Protein AF-A0A550CY21-F1 (afdb_monomer)

Secondary structure (DSSP, 8-state):
---S------------TTTSSPPSS--------S-----HHHHHHHHTTT----HHHHHHHHHHHHHHHHHHHHHHHHHHHHHHHHHHHHHHHHHHHHHHHHHHHHT-GGGGS-HHHHHHHHHHHS-GGGGTSBTTT---GGGGS-HHHHHHHHH-GGGGSEEE-TT---BHHHHHHHTTHHHHHHHHHHHTTTS-EEEEEE---GGGG-B-GGGHHHHHHHHHHTGGGEEEEEEEE-GGGS-SS--S--TT--EEEEEESSTTPPPSS-B-HHHH-TT--EEEEES--GGGB---GGG-SEEEEEE-TT--HHHHHHHHHH-TT-SEEEE------TT-------------

Mean predicted aligned error: 13.95 Å

Structure (mmCIF, N/CA/C/O backbone):
data_AF-A0A550CY21-F1
#
_entry.id   AF-A0A550CY21-F1
#
loop_
_atom_site.group_PDB
_atom_site.id
_atom_site.type_symbol
_atom_site.label_atom_id
_atom_site.label_alt_id
_atom_site.label_comp_id
_atom_site.label_asym_id
_atom_site.label_entity_id
_atom_site.label_seq_id
_atom_site.pdbx_PDB_ins_code
_atom_site.Cartn_x
_atom_site.Cartn_y
_atom_site.Cartn_z
_atom_site.occupancy
_atom_site.B_iso_or_equiv
_atom_site.auth_seq_id
_atom_site.auth_comp_id
_atom_site.auth_asym_id
_atom_site.auth_atom_id
_atom_site.pdbx_PDB_model_num
ATOM 1 N N . MET A 1 1 ? -47.960 29.397 76.671 1.00 43.09 1 MET A N 1
ATOM 2 C CA . MET A 1 1 ? -47.294 29.778 75.406 1.00 43.09 1 MET A CA 1
ATOM 3 C C . MET A 1 1 ? -46.986 28.494 74.660 1.00 43.09 1 MET A C 1
ATOM 5 O O . MET A 1 1 ? -46.384 27.618 75.262 1.00 43.09 1 MET A O 1
ATOM 9 N N . HIS A 1 2 ? -47.455 28.337 73.421 1.00 49.75 2 HIS A N 1
ATOM 10 C CA . HIS A 1 2 ? -47.064 27.191 72.595 1.00 49.75 2 HIS A CA 1
ATOM 11 C C . HIS A 1 2 ? -45.623 27.403 72.107 1.00 49.75 2 HIS A C 1
ATOM 13 O O . HIS A 1 2 ? -45.310 28.526 71.700 1.00 49.75 2 HIS A O 1
ATOM 19 N N . PRO A 1 3 ? -44.740 26.391 72.174 1.00 52.66 3 PRO A N 1
ATOM 20 C CA . PRO A 1 3 ? -43.402 26.518 71.613 1.00 52.66 3 PRO A CA 1
ATOM 21 C C . PRO A 1 3 ? -43.504 26.763 70.103 1.00 52.66 3 PRO A C 1
ATOM 23 O O . PRO A 1 3 ? -44.297 26.122 69.417 1.00 52.66 3 PRO A O 1
ATOM 26 N N . LYS A 1 4 ? -42.719 27.717 69.587 1.00 61.19 4 LYS A N 1
ATOM 27 C CA . LYS A 1 4 ? -42.733 28.108 68.164 1.00 61.19 4 LYS A CA 1
ATOM 28 C C . LYS A 1 4 ? -42.121 27.061 67.227 1.00 61.19 4 LYS A C 1
ATOM 30 O O . LYS A 1 4 ? -42.236 27.193 66.013 1.00 61.19 4 LYS A O 1
ATOM 35 N N . PHE A 1 5 ? -41.464 26.046 67.782 1.00 60.41 5 PHE A N 1
ATOM 36 C CA . PHE A 1 5 ? -40.714 25.038 67.045 1.00 60.41 5 PHE A CA 1
ATOM 37 C C . PHE A 1 5 ? -41.387 23.671 67.182 1.00 60.41 5 PHE A C 1
ATOM 39 O O . PHE A 1 5 ? -41.680 23.231 68.292 1.00 60.41 5 PHE A O 1
ATOM 46 N N . SER A 1 6 ? -41.632 23.008 66.050 1.00 60.19 6 SER A N 1
ATOM 47 C CA . SER A 1 6 ? -42.165 21.644 65.972 1.00 60.19 6 SER A CA 1
ATOM 48 C C . SER A 1 6 ? -41.502 20.876 64.831 1.00 60.19 6 SER A C 1
ATOM 50 O O . SER A 1 6 ? -41.127 21.472 63.823 1.00 60.19 6 SER A O 1
ATOM 52 N N . TYR A 1 7 ? -41.391 19.557 64.972 1.00 59.28 7 TYR A N 1
ATOM 53 C CA . TYR A 1 7 ? -40.932 18.657 63.916 1.00 59.28 7 TYR A CA 1
ATOM 54 C C . TYR A 1 7 ? -41.846 17.444 63.861 1.00 59.28 7 TYR A C 1
ATOM 56 O O . TYR A 1 7 ? -42.079 16.796 64.880 1.00 59.28 7 TYR A O 1
ATOM 64 N N . ILE A 1 8 ? -42.394 17.163 62.681 1.00 56.19 8 ILE A N 1
ATOM 65 C CA . ILE A 1 8 ? -43.264 16.012 62.449 1.00 56.19 8 ILE A CA 1
ATOM 66 C C . ILE A 1 8 ? -42.645 15.195 61.321 1.00 56.19 8 ILE A C 1
ATOM 68 O O . ILE A 1 8 ? -42.449 15.692 60.212 1.00 56.19 8 ILE A O 1
ATOM 72 N N . ARG A 1 9 ? -42.312 13.942 61.643 1.00 51.12 9 ARG A N 1
ATOM 73 C CA . ARG A 1 9 ? -41.791 12.944 60.706 1.00 51.12 9 ARG A CA 1
ATOM 74 C C . ARG A 1 9 ? -42.871 12.637 59.662 1.00 51.12 9 ARG A C 1
ATOM 76 O O . ARG A 1 9 ? -44.006 12.331 60.026 1.00 51.12 9 ARG A O 1
ATOM 83 N N . ALA A 1 10 ? -42.538 12.716 58.375 1.00 52.34 10 ALA A N 1
ATOM 84 C CA . ALA A 1 10 ? -43.459 12.342 57.302 1.00 52.34 10 ALA A CA 1
ATOM 85 C C . ALA A 1 10 ? -43.697 10.819 57.310 1.00 52.34 10 ALA A C 1
ATOM 87 O O . ALA A 1 10 ? -42.742 10.048 57.368 1.00 52.34 10 ALA A O 1
ATOM 88 N N . ALA A 1 11 ? -44.958 10.383 57.238 1.00 47.28 11 ALA A N 1
ATOM 89 C CA . ALA A 1 11 ? -45.334 8.976 57.072 1.00 47.28 11 ALA A CA 1
ATOM 90 C C . ALA A 1 11 ? -46.170 8.804 55.794 1.00 47.28 11 ALA A C 1
ATOM 92 O O . ALA A 1 11 ? -47.025 9.644 55.505 1.00 47.28 11 ALA A O 1
ATOM 93 N N . ALA A 1 12 ? -45.943 7.723 55.041 1.00 49.50 12 ALA A N 1
ATOM 94 C CA . ALA A 1 12 ? -46.742 7.361 53.873 1.00 49.50 12 ALA A CA 1
ATOM 95 C C . ALA A 1 12 ? -47.155 5.882 53.934 1.00 49.50 12 ALA A C 1
ATOM 97 O O . ALA A 1 12 ? -46.316 5.004 54.111 1.00 49.50 12 ALA A O 1
ATOM 98 N N . ASP A 1 13 ? -48.453 5.625 53.757 1.00 51.94 13 ASP A N 1
ATOM 99 C CA . ASP A 1 13 ? -49.031 4.292 53.582 1.00 51.94 13 ASP A CA 1
ATOM 100 C C . ASP A 1 13 ? -49.439 4.108 52.109 1.00 51.94 13 ASP A C 1
ATOM 102 O O . ASP A 1 13 ? -50.374 4.760 51.636 1.00 51.94 13 ASP A O 1
ATOM 106 N N . ALA A 1 14 ? -48.787 3.197 51.376 1.00 43.22 14 ALA A N 1
ATOM 107 C CA . ALA A 1 14 ? -49.325 2.641 50.130 1.00 43.22 14 ALA A CA 1
ATOM 108 C C . ALA A 1 14 ? -48.773 1.234 49.821 1.00 43.22 14 ALA A C 1
ATOM 110 O O . ALA A 1 14 ? -47.571 0.981 49.864 1.00 43.22 14 ALA A O 1
ATOM 111 N N . LEU A 1 15 ? -49.674 0.313 49.461 1.00 48.09 15 LEU A N 1
ATOM 112 C CA . LEU A 1 15 ? -49.382 -1.073 49.066 1.00 48.09 15 LEU A CA 1
ATOM 113 C C . LEU A 1 15 ? -49.316 -1.220 47.534 1.00 48.09 15 LEU A C 1
ATOM 115 O O . LEU A 1 15 ? -50.007 -0.515 46.797 1.00 48.09 15 LEU A O 1
ATOM 119 N N . CYS A 1 16 ? -48.515 -2.174 47.046 1.00 43.25 16 CYS A N 1
ATOM 120 C CA . CYS A 1 16 ? -48.336 -2.459 45.617 1.00 43.25 16 CYS A CA 1
ATOM 121 C C . CYS A 1 16 ? -49.612 -3.030 44.962 1.00 43.25 16 CYS A C 1
ATOM 123 O O . CYS A 1 16 ? -50.160 -4.033 45.426 1.00 43.25 16 CYS A O 1
ATOM 125 N N . SER A 1 17 ? -50.034 -2.466 43.823 1.00 44.75 17 SER A N 1
ATOM 126 C CA . SER A 1 17 ? -51.267 -2.835 43.101 1.00 44.75 17 SER A CA 1
ATOM 127 C C . SER A 1 17 ? -51.250 -4.209 42.416 1.00 44.75 17 SER A C 1
ATOM 129 O O . SER A 1 17 ? -52.284 -4.634 41.906 1.00 44.75 17 SER A O 1
ATOM 131 N N . HIS A 1 18 ? -50.116 -4.920 42.412 1.00 41.25 18 HIS A N 1
ATOM 132 C CA . HIS A 1 18 ? -49.998 -6.228 41.757 1.00 41.25 18 HIS A CA 1
ATOM 133 C C . HIS A 1 18 ? -49.834 -7.414 42.721 1.00 41.25 18 HIS A C 1
ATOM 135 O O . HIS A 1 18 ? -50.171 -8.537 42.350 1.00 41.25 18 HIS A O 1
ATOM 141 N N . CYS A 1 19 ? -49.339 -7.183 43.942 1.00 56.00 19 CYS A N 1
ATOM 142 C CA . CYS A 1 19 ? -49.088 -8.239 44.932 1.00 56.00 19 CYS A CA 1
ATOM 143 C C . CYS A 1 19 ? -49.664 -7.955 46.329 1.00 56.00 19 CYS A C 1
ATOM 145 O O . CYS A 1 19 ? -49.604 -8.836 47.182 1.00 56.00 19 CYS A O 1
ATOM 147 N N . GLY A 1 20 ? -50.208 -6.758 46.588 1.00 49.00 20 GLY A N 1
ATOM 148 C CA . GLY A 1 20 ? -50.826 -6.408 47.873 1.00 49.00 20 GLY A CA 1
ATOM 149 C C . GLY A 1 20 ? -49.876 -6.407 49.078 1.00 49.00 20 GLY A C 1
ATOM 150 O O . GLY A 1 20 ? -50.340 -6.257 50.202 1.00 49.00 20 GLY A O 1
ATOM 151 N N . GLN A 1 21 ? -48.566 -6.569 48.866 1.00 44.78 21 GLN A N 1
ATOM 152 C CA . GLN A 1 21 ? -47.529 -6.465 49.895 1.00 44.78 21 GLN A CA 1
ATOM 153 C C . GLN A 1 21 ? -46.813 -5.114 49.786 1.00 44.78 21 GLN A C 1
ATOM 155 O O . GLN A 1 21 ? -46.709 -4.550 48.689 1.00 44.78 21 GLN A O 1
ATOM 160 N N . SER A 1 22 ? -46.337 -4.574 50.915 1.00 41.28 22 SER A N 1
ATOM 161 C CA . SER A 1 22 ? -45.535 -3.349 50.899 1.00 41.28 22 SER A CA 1
ATOM 162 C C . SER A 1 22 ? -44.193 -3.649 50.237 1.00 41.28 22 SER A C 1
ATOM 164 O O . SER A 1 22 ? -43.564 -4.679 50.491 1.00 41.28 22 SER A O 1
ATOM 166 N N . ALA A 1 23 ? -43.769 -2.777 49.325 1.00 39.41 23 ALA A N 1
ATOM 167 C CA . ALA A 1 23 ? -42.417 -2.851 48.801 1.00 39.41 23 ALA A CA 1
ATOM 168 C C . ALA A 1 23 ? -41.448 -2.540 49.957 1.00 39.41 23 ALA A C 1
ATOM 170 O O . ALA A 1 23 ? -41.670 -1.552 50.661 1.00 39.41 23 ALA A O 1
ATOM 171 N N . PRO A 1 24 ? -40.384 -3.330 50.186 1.00 41.62 24 PRO A N 1
ATOM 172 C CA . PRO A 1 24 ? -39.366 -2.967 51.158 1.00 41.62 24 PRO A CA 1
ATOM 173 C C . PRO A 1 24 ? -38.602 -1.752 50.613 1.00 41.62 24 PRO A C 1
ATOM 175 O O . PRO A 1 24 ? -37.671 -1.895 49.829 1.00 41.62 24 PRO A O 1
ATOM 178 N N . HIS A 1 25 ? -39.054 -0.562 51.012 1.00 41.62 25 HIS A N 1
ATOM 179 C CA . HIS A 1 25 ? -38.436 0.745 50.794 1.00 41.62 25 HIS A CA 1
ATOM 180 C C . HIS A 1 25 ? -38.127 1.125 49.338 1.00 41.62 25 HIS A C 1
ATOM 182 O O . HIS A 1 25 ? -36.999 1.039 48.858 1.00 41.62 25 HIS A O 1
ATOM 188 N N . ALA A 1 26 ? -39.131 1.679 48.666 1.00 36.62 26 ALA A N 1
ATOM 189 C CA . ALA A 1 26 ? -38.919 2.682 47.628 1.00 36.62 26 ALA A CA 1
ATOM 190 C C . ALA A 1 26 ? -40.065 3.694 47.735 1.00 36.62 26 ALA A C 1
ATOM 192 O O . ALA A 1 26 ? -41.064 3.585 47.030 1.00 36.62 26 ALA A O 1
ATOM 193 N N . ASP A 1 27 ? -39.936 4.622 48.686 1.00 42.59 27 ASP A N 1
ATOM 194 C CA . ASP A 1 27 ? -40.955 5.622 49.010 1.00 42.59 27 ASP A CA 1
ATOM 195 C C . ASP A 1 27 ? -40.422 7.019 48.676 1.00 42.59 27 ASP A C 1
ATOM 197 O O . ASP A 1 27 ? -39.583 7.574 49.383 1.00 42.59 27 ASP A O 1
ATOM 201 N N . ILE A 1 28 ? -40.890 7.568 47.554 1.00 38.56 28 ILE A N 1
ATOM 202 C CA . ILE A 1 28 ? -40.772 8.989 47.218 1.00 38.56 28 ILE A CA 1
ATOM 203 C C . ILE A 1 28 ? -42.199 9.539 47.236 1.00 38.56 28 ILE A C 1
ATOM 205 O O . ILE A 1 28 ? -42.877 9.632 46.216 1.00 38.56 28 ILE A O 1
ATOM 209 N N . ASP A 1 29 ? -42.623 9.842 48.458 1.00 43.78 29 ASP A N 1
ATOM 210 C CA . ASP A 1 29 ? -43.319 11.071 48.826 1.00 43.78 29 ASP A CA 1
ATOM 211 C C . ASP A 1 29 ? -44.727 11.312 48.242 1.00 43.78 29 ASP A C 1
ATOM 213 O O . ASP A 1 29 ? -44.892 11.730 47.089 1.00 43.78 29 ASP A O 1
ATOM 217 N N . ARG A 1 30 ? -45.782 11.151 49.069 1.00 40.84 30 ARG A N 1
ATOM 218 C CA . ARG A 1 30 ? -47.088 11.774 48.767 1.00 40.84 30 ARG A CA 1
ATOM 219 C C . ARG A 1 30 ? -48.058 11.946 49.948 1.00 40.84 30 ARG A C 1
ATOM 221 O O . ARG A 1 30 ? -49.095 11.291 49.992 1.00 40.84 30 ARG A O 1
ATOM 228 N N . ARG A 1 31 ? -47.792 12.954 50.794 1.00 38.31 31 ARG A N 1
ATOM 229 C CA . ARG A 1 31 ? -48.726 14.019 51.271 1.00 38.31 31 ARG A CA 1
ATOM 230 C C . ARG A 1 31 ? -48.410 14.453 52.709 1.00 38.31 31 ARG A C 1
ATOM 232 O O . ARG A 1 31 ? -48.828 13.807 53.658 1.00 38.31 31 ARG A O 1
ATOM 239 N N . ALA A 1 32 ? -47.822 15.641 52.843 1.00 36.81 32 ALA A N 1
ATOM 240 C CA . ALA A 1 32 ? -47.826 16.429 54.071 1.00 36.81 32 ALA A CA 1
ATOM 241 C C . ALA A 1 32 ? -48.781 17.621 53.898 1.00 36.81 32 ALA A C 1
ATOM 243 O O . ALA A 1 32 ? -48.558 18.499 53.061 1.00 36.81 32 ALA A O 1
ATOM 244 N N . ARG A 1 33 ? -49.869 17.652 54.664 1.00 40.12 33 ARG A N 1
ATOM 245 C CA . ARG A 1 33 ? -50.604 18.883 54.962 1.00 40.12 33 ARG A CA 1
ATOM 246 C C . ARG A 1 33 ? -50.815 18.901 56.463 1.00 40.12 33 ARG A C 1
ATOM 248 O O . ARG A 1 33 ? -51.267 17.911 57.023 1.00 40.12 33 ARG A O 1
ATOM 255 N N . ASP A 1 34 ? -50.449 20.032 57.046 1.00 41.72 34 ASP A N 1
ATOM 256 C CA . ASP A 1 34 ? -50.728 20.441 58.421 1.00 41.72 34 ASP A CA 1
ATOM 257 C C . ASP A 1 34 ? -49.696 19.989 59.462 1.00 41.72 34 ASP A C 1
ATOM 259 O O . ASP A 1 34 ? -49.997 19.242 60.386 1.00 41.72 34 ASP A O 1
ATOM 263 N N . SER A 1 35 ? -48.458 20.490 59.341 1.00 40.16 35 SER A N 1
ATOM 264 C CA . SER A 1 35 ? -47.472 20.553 60.435 1.00 40.16 35 SER A CA 1
ATOM 265 C C . SER A 1 35 ? -46.429 21.647 60.168 1.00 40.16 35 SER A C 1
ATOM 267 O O . SER A 1 35 ? -45.947 21.780 59.044 1.00 40.16 35 SER A O 1
ATOM 269 N N . ILE A 1 36 ? -46.106 22.459 61.181 1.00 46.66 36 ILE A N 1
ATOM 270 C CA . ILE A 1 36 ? -45.194 23.610 61.075 1.00 46.66 36 ILE A CA 1
ATOM 271 C C . ILE A 1 36 ? -43.759 23.095 60.904 1.00 46.66 36 ILE A C 1
ATOM 273 O O . ILE A 1 36 ? -43.106 22.696 61.865 1.00 46.66 36 ILE A O 1
ATOM 277 N N . THR A 1 37 ? -43.285 23.094 59.660 1.00 48.84 37 THR A N 1
ATOM 278 C CA . THR A 1 37 ? -41.865 22.980 59.306 1.00 48.84 37 THR A CA 1
ATOM 279 C C . THR A 1 37 ? -41.154 24.236 59.796 1.00 48.84 37 THR A C 1
ATOM 281 O O . THR A 1 37 ? -41.625 25.336 59.517 1.00 48.84 37 THR A O 1
ATOM 284 N N . LEU A 1 38 ? -40.022 24.094 60.483 1.00 52.94 38 LEU A N 1
ATOM 285 C CA . LEU A 1 38 ? -39.070 25.183 60.707 1.00 52.94 38 LEU A CA 1
ATOM 286 C C . LEU A 1 38 ? -38.761 25.870 59.361 1.00 52.94 38 LEU A C 1
ATOM 288 O O . LEU A 1 38 ? -38.021 25.338 58.534 1.00 52.94 38 LEU A O 1
ATOM 292 N N . THR A 1 39 ? -39.392 27.008 59.084 1.00 50.53 39 THR A N 1
ATOM 293 C CA . THR A 1 39 ? -39.291 27.700 57.799 1.00 50.53 39 THR A CA 1
ATOM 294 C C . THR A 1 39 ? -37.901 28.343 57.667 1.00 50.53 39 THR A C 1
ATOM 296 O O . THR A 1 39 ? -37.502 29.127 58.532 1.00 50.53 39 THR A O 1
ATOM 299 N N . PRO A 1 40 ? -37.142 28.079 56.581 1.00 48.78 40 PRO A N 1
ATOM 300 C CA . PRO A 1 40 ? -35.808 28.656 56.373 1.00 48.78 40 PRO A CA 1
ATOM 301 C C . PRO A 1 40 ? -35.727 30.198 56.455 1.00 48.78 40 PRO A C 1
ATOM 303 O O . PRO A 1 40 ? -34.726 30.706 56.973 1.00 48.78 40 PRO A O 1
ATOM 306 N N . PRO A 1 41 ? -36.736 30.973 55.995 1.00 50.66 41 PRO A N 1
ATOM 307 C CA . PRO A 1 41 ? -36.733 32.432 56.135 1.00 50.66 41 PRO A CA 1
ATOM 308 C C . PRO A 1 41 ? -36.702 32.914 57.596 1.00 50.66 41 PRO A C 1
ATOM 310 O O . PRO A 1 41 ? -36.017 33.890 57.902 1.00 50.66 41 PRO A O 1
ATOM 313 N N . ASP A 1 42 ? -37.372 32.209 58.512 1.00 58.97 42 ASP A N 1
ATOM 314 C CA . ASP A 1 42 ? -37.449 32.608 59.923 1.00 58.97 42 ASP A CA 1
ATOM 315 C C . ASP A 1 42 ? -36.169 32.222 60.673 1.00 58.97 42 ASP A C 1
ATOM 317 O O . ASP A 1 42 ? -35.592 33.041 61.388 1.00 58.97 42 ASP A O 1
ATOM 321 N N . MET A 1 43 ? -35.640 31.015 60.428 1.00 63.59 43 MET A N 1
ATOM 322 C CA . MET A 1 43 ? -34.369 30.570 61.014 1.00 63.59 43 MET A CA 1
ATOM 323 C C . MET A 1 43 ? -33.192 31.458 60.601 1.00 63.59 43 MET A C 1
ATOM 325 O O . MET A 1 43 ? -32.392 31.855 61.443 1.00 63.59 43 MET A O 1
ATOM 329 N N . THR A 1 44 ? -33.078 31.805 59.316 1.00 65.00 44 THR A N 1
ATOM 330 C CA . THR A 1 44 ? -31.974 32.652 58.828 1.00 65.00 44 THR A CA 1
ATOM 331 C C . THR A 1 44 ? -32.035 34.077 59.379 1.00 65.00 44 THR A C 1
ATOM 333 O O . THR A 1 44 ? -30.988 34.676 59.625 1.00 65.00 44 THR A O 1
ATOM 336 N N . THR A 1 45 ? -33.238 34.604 59.620 1.00 71.44 45 THR A N 1
ATOM 337 C CA . THR A 1 45 ? -33.454 35.917 60.242 1.00 71.44 45 THR A CA 1
ATOM 338 C C . THR A 1 45 ? -33.092 35.889 61.727 1.00 71.44 45 THR A C 1
ATOM 340 O O . THR A 1 45 ? -32.344 36.748 62.195 1.00 71.44 45 THR A O 1
ATOM 343 N N . HIS A 1 46 ? -33.536 34.861 62.456 1.00 73.12 46 HIS A N 1
ATOM 344 C CA . HIS A 1 46 ? -33.190 34.667 63.863 1.00 73.12 46 HIS A CA 1
ATOM 345 C C . HIS A 1 46 ? -31.681 34.472 64.070 1.00 73.12 46 HIS A C 1
ATOM 347 O O . HIS A 1 46 ? -31.109 35.148 64.922 1.00 73.12 46 HIS A O 1
ATOM 353 N N . LEU A 1 47 ? -31.016 33.670 63.227 1.00 75.44 47 LEU A N 1
ATOM 354 C CA . LEU A 1 47 ? -29.563 33.438 63.267 1.00 75.44 47 LEU A CA 1
ATOM 355 C C . LEU A 1 47 ? -28.715 34.684 62.950 1.00 75.44 47 LEU A C 1
ATOM 357 O O . LEU A 1 47 ? -27.540 34.728 63.302 1.00 75.44 47 LEU A O 1
ATOM 361 N N . ARG A 1 48 ? -29.280 35.692 62.272 1.00 77.69 48 ARG A N 1
ATOM 362 C CA . ARG A 1 48 ? -28.609 36.965 61.935 1.00 77.69 48 ARG A CA 1
ATOM 363 C C . ARG A 1 48 ? -28.947 38.104 62.902 1.00 77.69 48 ARG A C 1
ATOM 365 O O . ARG A 1 48 ? -28.549 39.242 62.666 1.00 77.69 48 ARG A O 1
ATOM 372 N N . SER A 1 49 ? -29.688 37.811 63.967 1.00 80.31 49 SER A N 1
ATOM 373 C CA . SER A 1 49 ? -30.127 38.773 64.979 1.00 80.31 49 SER A CA 1
ATOM 374 C C . SER A 1 49 ? -29.578 38.398 66.359 1.00 80.31 49 SER A C 1
ATOM 376 O O . SER A 1 49 ? -29.106 37.284 66.554 1.00 80.31 49 SER A O 1
ATOM 378 N N . ASN A 1 50 ? -29.706 39.284 67.351 1.00 77.62 50 ASN A N 1
ATOM 379 C CA . ASN A 1 50 ? -29.412 38.960 68.759 1.00 77.62 50 ASN A CA 1
ATOM 380 C C . ASN A 1 50 ? -30.525 38.112 69.418 1.00 77.62 50 ASN A C 1
ATOM 382 O O . ASN A 1 50 ? -30.730 38.189 70.628 1.00 77.62 50 ASN A O 1
ATOM 386 N N . TYR A 1 51 ? -31.304 37.367 68.629 1.00 80.94 51 TYR A N 1
ATOM 387 C CA . TYR A 1 51 ? -32.364 36.509 69.142 1.00 80.94 51 TYR A CA 1
ATOM 388 C C . TYR A 1 51 ? -31.764 35.379 69.981 1.00 80.94 51 TYR A C 1
ATOM 390 O O . TYR A 1 51 ? -30.938 34.606 69.501 1.00 80.94 51 TYR A O 1
ATOM 398 N N . ALA A 1 52 ? -32.228 35.275 71.224 1.00 78.12 52 ALA A N 1
ATOM 399 C CA . ALA A 1 52 ? -31.976 34.143 72.100 1.00 78.12 52 ALA A CA 1
ATOM 400 C C . ALA A 1 52 ? -33.310 33.425 72.362 1.00 78.12 52 ALA A C 1
ATOM 402 O O . ALA A 1 52 ? -34.299 34.100 72.673 1.00 78.12 52 ALA A O 1
ATOM 403 N N . PRO A 1 53 ? -33.370 32.089 72.225 1.00 81.12 53 PRO A N 1
ATOM 404 C CA . PRO A 1 53 ? -34.588 31.343 72.499 1.00 81.12 53 PRO A CA 1
ATOM 405 C C . PRO A 1 53 ? -34.970 31.467 73.977 1.00 81.12 53 PRO A C 1
ATOM 407 O O . PRO A 1 53 ? -34.115 31.440 74.863 1.00 81.12 53 PRO A O 1
ATOM 410 N N . SER A 1 54 ? -36.269 31.591 74.246 1.00 79.94 54 SER A N 1
ATOM 411 C CA . SER A 1 54 ? -36.797 31.442 75.607 1.00 79.94 54 SER A CA 1
ATOM 412 C C . SER A 1 54 ? -36.600 30.009 76.115 1.00 79.94 54 SER A C 1
ATOM 414 O O . SER A 1 54 ? -36.456 29.085 75.321 1.00 79.94 54 SER A O 1
ATOM 416 N N . GLU A 1 55 ? -36.656 29.785 77.428 1.00 78.44 55 GLU A N 1
ATOM 417 C CA . GLU A 1 55 ? -36.455 28.454 78.034 1.00 78.44 55 GLU A CA 1
ATOM 418 C C . GLU A 1 55 ? -37.409 27.381 77.460 1.00 78.44 55 GLU A C 1
ATOM 420 O O . GLU A 1 55 ? -37.007 26.249 77.192 1.00 78.44 55 GLU A O 1
ATOM 425 N N . ALA A 1 56 ? -38.657 27.760 77.157 1.00 72.00 56 ALA A N 1
ATOM 426 C CA . ALA A 1 56 ? -39.635 26.881 76.513 1.00 72.00 56 ALA A CA 1
ATOM 427 C C . ALA A 1 56 ? -39.326 26.601 75.028 1.00 72.00 56 ALA A C 1
ATOM 429 O O . ALA A 1 56 ? -39.610 25.512 74.532 1.00 72.00 56 ALA A O 1
ATOM 430 N N . GLU A 1 57 ? -38.753 27.569 74.307 1.00 73.56 57 GLU A N 1
ATOM 431 C CA . GLU A 1 57 ? -38.309 27.397 72.917 1.00 73.56 57 GLU A CA 1
ATOM 432 C C . GLU A 1 57 ? -37.021 26.567 72.847 1.00 73.56 57 GLU A C 1
ATOM 434 O O . GLU A 1 57 ? -36.916 25.701 71.984 1.00 73.56 57 GLU A O 1
ATOM 439 N N . ALA A 1 58 ? -36.084 26.775 73.778 1.00 78.06 58 ALA A N 1
ATOM 440 C CA . ALA A 1 58 ? -34.862 25.987 73.907 1.00 78.06 58 ALA A CA 1
ATOM 441 C C . ALA A 1 58 ? -35.186 24.516 74.198 1.00 78.06 58 ALA A C 1
ATOM 443 O O . ALA A 1 58 ? -34.736 23.644 73.464 1.00 78.06 58 ALA A O 1
ATOM 444 N N . THR A 1 59 ? -36.077 24.249 75.161 1.00 76.06 59 THR A N 1
ATOM 445 C CA . THR A 1 59 ? -36.547 22.884 75.467 1.00 76.06 59 THR A CA 1
ATOM 446 C C . THR A 1 59 ? -37.212 22.219 74.252 1.00 76.06 59 THR A C 1
ATOM 448 O O . THR A 1 59 ? -37.027 21.029 74.003 1.00 76.06 59 THR A O 1
ATOM 451 N N . ALA A 1 60 ? -37.983 22.976 73.461 1.00 74.56 60 ALA A N 1
ATOM 452 C CA . ALA A 1 60 ? -38.611 22.453 72.247 1.00 74.56 60 ALA A CA 1
ATOM 453 C C . ALA A 1 60 ? -37.592 22.140 71.139 1.00 74.56 60 ALA A C 1
ATOM 455 O O . ALA A 1 60 ? -37.707 21.104 70.489 1.00 74.56 60 ALA A O 1
ATOM 456 N N . ILE A 1 61 ? -36.583 22.998 70.941 1.00 76.56 61 ILE A N 1
ATOM 457 C CA . ILE A 1 61 ? -35.477 22.752 70.001 1.00 76.56 61 ILE A CA 1
ATOM 458 C C . ILE A 1 61 ? -34.690 21.506 70.428 1.00 76.56 61 ILE A C 1
ATOM 460 O O . ILE A 1 61 ? -34.471 20.615 69.609 1.00 76.56 61 ILE A O 1
ATOM 464 N N . GLU A 1 62 ? -34.322 21.410 71.707 1.00 81.12 62 GLU A N 1
ATOM 465 C CA . GLU A 1 62 ? -33.595 20.266 72.272 1.00 81.12 62 GLU A CA 1
ATOM 466 C C . GLU A 1 62 ? -34.376 18.951 72.140 1.00 81.12 62 GLU A C 1
ATOM 468 O O . GLU A 1 62 ? -33.779 17.907 71.894 1.00 81.12 62 GLU A O 1
ATOM 473 N N . GLY A 1 63 ? -35.710 18.987 72.225 1.00 77.06 63 GLY A N 1
ATOM 474 C CA . GLY A 1 63 ? -36.553 17.810 71.992 1.00 77.06 63 GLY A CA 1
ATOM 475 C C . GLY A 1 63 ? -36.659 17.386 70.519 1.00 77.06 63 GLY A C 1
ATOM 476 O O . GLY A 1 63 ? -36.862 16.209 70.225 1.00 77.06 63 GLY A O 1
ATOM 477 N N . ILE A 1 64 ? -36.517 18.326 69.580 1.00 77.38 64 ILE A N 1
ATOM 478 C CA . ILE A 1 64 ? -36.659 18.085 68.135 1.00 77.38 64 ILE A CA 1
ATOM 479 C C . ILE A 1 64 ? -35.361 17.574 67.504 1.00 77.38 64 ILE A C 1
ATOM 481 O O . ILE A 1 64 ? -35.413 16.684 66.651 1.00 77.38 64 ILE A O 1
ATOM 485 N N . LEU A 1 65 ? -34.212 18.120 67.919 1.00 80.00 65 LEU A N 1
ATOM 486 C CA . LEU A 1 65 ? -32.901 17.821 67.331 1.00 80.00 65 LEU A CA 1
ATOM 487 C C . LEU A 1 65 ? -32.605 16.311 67.225 1.00 80.00 65 LEU A C 1
ATOM 489 O O . LEU A 1 65 ? -32.310 15.871 66.113 1.00 80.00 65 LEU A O 1
ATOM 493 N N . PRO A 1 66 ? -32.799 15.481 68.273 1.00 82.88 66 PRO A N 1
ATOM 494 C CA . PRO A 1 66 ? -32.534 14.042 68.183 1.00 82.88 66 PRO A CA 1
ATOM 495 C C . PRO A 1 66 ? -33.409 13.324 67.149 1.00 82.88 66 PRO A C 1
ATOM 497 O O . PRO A 1 66 ? -32.997 12.333 66.550 1.00 82.88 66 PRO A O 1
ATOM 500 N N . THR A 1 67 ? -34.630 13.820 66.922 1.00 75.75 67 THR A N 1
ATOM 501 C CA . THR A 1 67 ? -35.548 13.243 65.929 1.00 75.75 67 THR A CA 1
ATOM 502 C C . THR A 1 67 ? -35.072 13.558 64.511 1.00 75.75 67 THR A C 1
ATOM 504 O O . THR A 1 67 ? -35.067 12.675 63.657 1.00 75.75 67 THR A O 1
ATOM 507 N N . MET A 1 68 ? -34.617 14.792 64.270 1.00 76.69 68 MET A N 1
ATOM 508 C CA . MET A 1 68 ? -34.026 15.193 62.988 1.00 76.69 68 MET A CA 1
ATOM 509 C C . MET A 1 68 ? -32.714 14.450 62.711 1.00 76.69 68 MET A C 1
ATOM 511 O O . MET A 1 68 ? -32.492 13.997 61.591 1.00 76.69 68 MET A O 1
ATOM 515 N N . GLU A 1 69 ? -31.865 14.285 63.725 1.00 82.69 69 GLU A N 1
ATOM 516 C CA . GLU A 1 69 ? -30.620 13.514 63.631 1.00 82.69 69 GLU A CA 1
ATOM 517 C C . GLU A 1 69 ? -30.890 12.040 63.293 1.00 82.69 69 GLU A C 1
ATOM 519 O O . GLU A 1 69 ? -30.231 11.472 62.421 1.00 82.69 69 GLU A O 1
ATOM 524 N N . ALA A 1 70 ? -31.904 11.426 63.912 1.00 77.81 70 ALA A N 1
ATOM 525 C CA . ALA A 1 70 ? -32.319 10.063 63.589 1.00 77.81 70 ALA A CA 1
ATOM 526 C C . ALA A 1 70 ? -32.852 9.929 62.149 1.00 77.81 70 ALA A C 1
ATOM 528 O O . ALA A 1 70 ? -32.611 8.907 61.502 1.00 77.81 70 ALA A O 1
ATOM 529 N N . ASP A 1 71 ? -33.549 10.945 61.633 1.00 78.38 71 ASP A N 1
ATOM 530 C CA . ASP A 1 71 ? -34.045 10.953 60.253 1.00 78.38 71 ASP A CA 1
ATOM 531 C C . ASP A 1 71 ? -32.902 11.098 59.238 1.00 78.38 71 ASP A C 1
ATOM 533 O O . ASP A 1 71 ? -32.909 10.404 58.223 1.00 78.38 71 ASP A O 1
ATOM 537 N N . VAL A 1 72 ? -31.875 11.906 59.534 1.00 81.69 72 VAL A N 1
ATOM 538 C CA . VAL A 1 72 ? -30.648 11.966 58.717 1.00 81.69 72 VAL A CA 1
ATOM 539 C C . VAL A 1 72 ? -29.996 10.587 58.621 1.00 81.69 72 VAL A C 1
ATOM 541 O O . VAL A 1 72 ? -29.759 10.110 57.514 1.00 81.69 72 VAL A O 1
ATOM 544 N N . LEU A 1 73 ? -29.806 9.894 59.750 1.00 82.44 73 LEU A N 1
ATOM 545 C CA . LEU A 1 73 ? -29.235 8.540 59.758 1.00 82.44 73 LEU A CA 1
ATOM 546 C C . LEU A 1 73 ? -30.083 7.539 58.960 1.00 82.44 73 LEU A C 1
ATOM 548 O O . LEU A 1 73 ? -29.547 6.658 58.285 1.00 82.44 73 LEU A O 1
ATOM 552 N N . PHE A 1 74 ? -31.410 7.663 59.026 1.00 80.06 74 PHE A N 1
ATOM 553 C CA . PHE A 1 74 ? -32.311 6.835 58.233 1.00 80.06 74 PHE A CA 1
ATOM 554 C C . PHE A 1 74 ? -32.140 7.092 56.730 1.00 80.06 74 PHE A C 1
ATOM 556 O O . PHE A 1 74 ? -32.009 6.132 55.965 1.00 80.06 74 PHE A O 1
ATOM 563 N N . TYR A 1 75 ? -32.118 8.357 56.301 1.00 79.12 75 TYR A N 1
ATOM 564 C CA . TYR A 1 75 ? -31.923 8.708 54.894 1.00 79.12 75 TYR A CA 1
ATOM 565 C C . TYR A 1 75 ? -30.542 8.297 54.385 1.00 79.12 75 TYR A C 1
ATOM 567 O O . TYR A 1 75 ? -30.460 7.762 53.281 1.00 79.12 75 TYR A O 1
ATOM 575 N N . ASP A 1 76 ? -29.491 8.448 55.190 1.00 86.06 76 ASP A N 1
ATOM 576 C CA . ASP A 1 76 ? -28.141 7.992 54.846 1.00 86.06 76 ASP A CA 1
ATOM 577 C C . ASP A 1 76 ? -28.103 6.476 54.599 1.00 86.06 76 ASP A C 1
ATOM 579 O O . ASP A 1 76 ? -27.514 6.021 53.617 1.00 86.06 76 ASP A O 1
ATOM 583 N N . GLU A 1 77 ? -28.798 5.673 55.413 1.00 81.56 77 GLU A N 1
ATOM 584 C CA . GLU A 1 77 ? -28.905 4.226 55.181 1.00 81.56 77 GLU A CA 1
ATOM 585 C C . GLU A 1 77 ? -29.711 3.897 53.911 1.00 81.56 77 GLU A C 1
ATOM 587 O O . GLU A 1 77 ? -29.347 2.975 53.175 1.00 81.56 77 GLU A O 1
ATOM 592 N N . GLN A 1 78 ? -30.779 4.644 53.602 1.00 81.06 78 GLN A N 1
ATOM 593 C CA . GLN A 1 78 ? -31.519 4.453 52.344 1.00 81.06 78 GLN A CA 1
ATOM 594 C C . GLN A 1 78 ? -30.673 4.828 51.122 1.00 81.06 78 GLN A C 1
ATOM 596 O O . GLN A 1 78 ? -30.659 4.082 50.139 1.00 81.06 78 GLN A O 1
ATOM 601 N N . ILE A 1 79 ? -29.938 5.944 51.188 1.00 85.88 79 ILE A N 1
ATOM 602 C CA . ILE A 1 79 ? -28.989 6.365 50.151 1.00 85.88 79 ILE A CA 1
ATOM 603 C C . ILE A 1 79 ? -27.952 5.264 49.951 1.00 85.88 79 ILE A C 1
ATOM 605 O O . ILE A 1 79 ? -27.802 4.778 48.831 1.00 85.88 79 ILE A O 1
ATOM 609 N N . ARG A 1 80 ? -27.333 4.776 51.034 1.00 90.25 80 ARG A N 1
ATOM 610 C CA . ARG A 1 80 ? -26.341 3.696 50.985 1.00 90.25 80 ARG A CA 1
ATOM 611 C C . ARG A 1 80 ? -26.890 2.440 50.300 1.00 90.25 80 ARG A C 1
ATOM 613 O O . ARG A 1 80 ? -26.226 1.871 49.435 1.00 90.25 80 ARG A O 1
ATOM 620 N N . ARG A 1 81 ? -28.112 2.012 50.640 1.00 86.50 81 ARG A N 1
ATOM 621 C CA . ARG A 1 81 ? -28.766 0.841 50.019 1.00 86.50 81 ARG A CA 1
ATOM 622 C C . ARG A 1 81 ? -29.041 1.038 48.533 1.00 86.50 81 ARG A C 1
ATOM 624 O O . ARG A 1 81 ? -28.810 0.125 47.740 1.00 86.50 81 ARG A O 1
ATOM 631 N N . LEU A 1 82 ? -29.541 2.208 48.140 1.00 86.94 82 LEU A N 1
ATOM 632 C CA . LEU A 1 82 ? -29.811 2.521 46.736 1.00 86.94 82 LEU A CA 1
ATOM 633 C C . LEU A 1 82 ? -28.515 2.626 45.928 1.00 86.94 82 LEU A C 1
ATOM 635 O O . LEU A 1 82 ? -28.458 2.143 44.797 1.00 86.94 82 LEU A O 1
ATOM 639 N N . GLU A 1 83 ? -27.464 3.201 46.505 1.00 94.12 83 GLU A N 1
ATOM 640 C CA . GLU A 1 83 ? -26.133 3.251 45.904 1.00 94.12 83 GLU A CA 1
ATOM 641 C C . GLU A 1 83 ? -25.539 1.848 45.721 1.00 94.12 83 GLU A C 1
ATOM 643 O O . GLU A 1 83 ? -25.004 1.551 44.651 1.00 94.12 83 GLU A O 1
ATOM 648 N N . GLU A 1 84 ? -25.706 0.954 46.699 1.00 90.50 84 GLU A N 1
ATOM 649 C CA . GLU A 1 84 ? -25.293 -0.454 46.619 1.00 90.50 84 GLU A CA 1
ATOM 650 C C . GLU A 1 84 ? -26.089 -1.238 45.554 1.00 90.50 84 GLU A C 1
ATOM 652 O O . GLU A 1 84 ? -25.529 -1.987 44.742 1.00 90.50 84 GLU A O 1
ATOM 657 N N . ALA A 1 85 ? -27.402 -1.014 45.468 1.00 90.94 85 ALA A N 1
ATOM 658 C CA . ALA A 1 85 ? -28.229 -1.595 44.415 1.00 90.94 85 ALA A CA 1
ATOM 659 C C . ALA A 1 85 ? -27.819 -1.077 43.023 1.00 90.94 85 ALA A C 1
ATOM 661 O O . ALA A 1 85 ? -27.701 -1.854 42.068 1.00 90.94 85 ALA A O 1
ATOM 662 N N . LEU A 1 86 ? -27.552 0.226 42.890 1.00 93.81 86 LEU A N 1
ATOM 663 C CA . LEU A 1 86 ? -27.099 0.837 41.640 1.00 93.81 86 LEU A CA 1
ATOM 664 C C . LEU A 1 86 ? -25.708 0.354 41.228 1.00 93.81 86 LEU A C 1
ATOM 666 O O . LEU A 1 86 ? -25.491 0.112 40.036 1.00 93.81 86 LEU A O 1
ATOM 670 N N . SER A 1 87 ? -24.784 0.197 42.177 1.00 95.25 87 SER A N 1
ATOM 671 C CA . SER A 1 87 ? -23.431 -0.300 41.910 1.00 95.25 87 SER A CA 1
ATOM 672 C C . SER A 1 87 ? -23.451 -1.736 41.380 1.00 95.25 87 SER A C 1
ATOM 674 O O . SER A 1 87 ? -22.624 -2.086 40.542 1.00 95.25 87 SER A O 1
ATOM 676 N N . THR A 1 88 ? -24.458 -2.528 41.760 1.00 94.31 88 THR A N 1
ATOM 677 C CA . THR A 1 88 ? -24.669 -3.895 41.263 1.00 94.31 88 THR A CA 1
ATOM 678 C C . THR A 1 88 ? -25.413 -3.931 39.920 1.00 94.31 88 THR A C 1
ATOM 680 O O . THR A 1 88 ? -25.041 -4.666 38.998 1.00 94.31 88 THR A O 1
ATOM 683 N N . LEU A 1 89 ? -26.478 -3.138 39.767 1.00 94.38 89 LEU A N 1
ATOM 684 C CA . LEU A 1 89 ? -27.335 -3.175 38.576 1.00 94.38 89 LEU A CA 1
ATOM 685 C C . LEU A 1 89 ? -26.701 -2.508 37.350 1.00 94.38 89 LEU A C 1
ATOM 687 O O . LEU A 1 89 ? -26.936 -2.963 36.227 1.00 94.38 89 LEU A O 1
ATOM 691 N N . ARG A 1 90 ? -25.890 -1.455 37.529 1.00 97.88 90 ARG A N 1
ATOM 692 C CA . ARG A 1 90 ? -25.236 -0.746 36.414 1.00 97.88 90 ARG A CA 1
ATOM 693 C C . ARG A 1 90 ? -24.301 -1.666 35.608 1.00 97.88 90 ARG A C 1
ATOM 695 O O . ARG A 1 90 ? -24.553 -1.800 34.407 1.00 97.88 90 ARG A O 1
ATOM 702 N N . PRO A 1 91 ? -23.331 -2.385 36.213 1.00 97.56 91 PRO A N 1
ATOM 703 C CA . PRO A 1 91 ? -22.495 -3.338 35.483 1.00 97.56 91 PRO A CA 1
ATOM 704 C C . PRO A 1 91 ? -23.306 -4.435 34.792 1.00 97.56 91 PRO A C 1
ATOM 706 O O . PRO A 1 91 ? -23.031 -4.773 33.644 1.00 97.56 91 PRO A O 1
ATOM 709 N N . ARG A 1 92 ? -24.351 -4.964 35.446 1.00 97.06 92 ARG A N 1
ATOM 710 C CA . ARG A 1 92 ? -25.199 -6.016 34.862 1.00 97.06 92 ARG A CA 1
ATOM 711 C C . ARG A 1 92 ? -25.966 -5.524 33.635 1.00 97.06 92 ARG A C 1
ATOM 713 O O . ARG A 1 92 ? -26.033 -6.232 32.628 1.00 97.06 92 ARG A O 1
ATOM 720 N N . ARG A 1 93 ? -26.521 -4.310 33.691 1.00 97.94 93 ARG A N 1
ATOM 721 C CA . ARG A 1 93 ? -27.153 -3.652 32.539 1.00 97.94 93 ARG A CA 1
ATOM 722 C C . ARG A 1 93 ? -26.150 -3.475 31.402 1.00 97.94 93 ARG A C 1
ATOM 724 O O . ARG A 1 93 ? -26.487 -3.770 30.258 1.00 97.94 93 ARG A O 1
ATOM 731 N N . ASP A 1 94 ? -24.946 -3.005 31.705 1.00 98.06 94 ASP A N 1
ATOM 732 C CA . ASP A 1 94 ? -23.933 -2.705 30.691 1.00 98.06 94 ASP A CA 1
ATOM 733 C C . ASP A 1 94 ? -23.404 -3.987 30.030 1.00 98.06 94 ASP A C 1
ATOM 735 O O . ASP A 1 94 ? -23.382 -4.069 28.802 1.00 98.06 94 ASP A O 1
ATOM 739 N N . ALA A 1 95 ? -23.150 -5.042 30.810 1.00 97.62 95 ALA A N 1
ATOM 740 C CA . ALA A 1 95 ? -22.826 -6.374 30.296 1.00 97.62 95 ALA A CA 1
ATOM 741 C C . ALA A 1 95 ? -23.954 -6.954 29.422 1.00 97.62 95 ALA A C 1
ATOM 743 O O . ALA A 1 95 ? -23.702 -7.542 28.371 1.00 97.62 95 ALA A O 1
ATOM 744 N N . THR A 1 96 ? -25.216 -6.751 29.815 1.00 97.31 96 THR A N 1
ATOM 745 C CA . THR A 1 96 ? -26.376 -7.199 29.026 1.00 97.31 96 THR A CA 1
ATOM 746 C C . THR A 1 96 ? -26.483 -6.431 27.707 1.00 97.31 96 THR A C 1
ATOM 748 O O . THR A 1 96 ? -26.688 -7.040 26.657 1.00 97.31 96 THR A O 1
ATOM 751 N N . LYS A 1 97 ? -26.299 -5.102 27.725 1.00 97.81 97 LYS A N 1
ATOM 752 C CA . LYS A 1 97 ? -26.257 -4.271 26.510 1.00 97.81 97 LYS A CA 1
ATOM 753 C C . LYS A 1 97 ? -25.139 -4.717 25.569 1.00 97.81 97 LYS A C 1
ATOM 755 O O . LYS A 1 97 ? -25.373 -4.841 24.367 1.00 97.81 97 LYS A O 1
ATOM 760 N N . GLU A 1 98 ? -23.957 -5.000 26.108 1.00 97.06 98 GLU A N 1
ATOM 761 C CA . GLU A 1 98 ? -22.831 -5.511 25.330 1.00 97.06 98 GLU A CA 1
ATOM 762 C C . GLU A 1 98 ? -23.145 -6.888 24.718 1.00 97.06 98 GLU A C 1
ATOM 764 O O . GLU A 1 98 ? -22.919 -7.104 23.526 1.00 97.06 98 GLU A O 1
ATOM 769 N N . GLY A 1 99 ? -23.748 -7.797 25.491 1.00 97.38 99 GLY A N 1
ATOM 770 C CA . GLY A 1 99 ? -24.208 -9.103 25.012 1.00 97.38 99 GLY A CA 1
ATOM 771 C C . GLY A 1 99 ? -25.217 -8.999 23.864 1.00 97.38 99 GLY A C 1
ATOM 772 O O . GLY A 1 99 ? -25.053 -9.661 22.837 1.00 97.38 99 GLY A O 1
ATOM 773 N N . ILE A 1 100 ? -26.209 -8.110 23.984 1.00 96.00 100 ILE A N 1
ATOM 774 C CA . ILE A 1 100 ? -27.178 -7.827 22.913 1.00 96.00 100 ILE A CA 1
ATOM 775 C C . ILE A 1 100 ? -26.457 -7.342 21.651 1.00 96.00 100 ILE A C 1
ATOM 777 O O . ILE A 1 100 ? -26.766 -7.811 20.554 1.00 96.00 100 ILE A O 1
ATOM 781 N N . GLN A 1 101 ? -25.489 -6.431 21.781 1.00 94.44 101 GLN A N 1
ATOM 782 C CA . GLN A 1 101 ? -24.750 -5.920 20.629 1.00 94.44 101 GLN A CA 1
ATOM 783 C C . GLN A 1 101 ? -23.927 -7.020 19.946 1.00 94.44 101 GLN A C 1
ATOM 785 O O . GLN A 1 101 ? -23.963 -7.129 18.721 1.00 94.44 101 GLN A O 1
ATOM 790 N N . ARG A 1 102 ? -23.257 -7.888 20.715 1.00 90.88 102 ARG A N 1
ATOM 791 C CA . ARG A 1 102 ? -22.511 -9.042 20.181 1.00 90.88 102 ARG A CA 1
ATOM 792 C C . ARG A 1 102 ? -23.424 -10.002 19.409 1.00 90.88 102 ARG A C 1
ATOM 794 O O . ARG A 1 102 ? -23.084 -10.392 18.291 1.00 90.88 102 ARG A O 1
ATOM 801 N N . LEU A 1 103 ? -24.596 -10.337 19.956 1.00 93.44 103 LEU A N 1
ATOM 802 C CA . LEU A 1 103 ? -25.588 -11.192 19.287 1.00 93.44 103 LEU A CA 1
ATOM 803 C C . LEU A 1 103 ? -26.144 -10.542 18.013 1.00 93.44 103 LEU A C 1
ATOM 805 O O . LEU A 1 103 ? -26.218 -11.193 16.973 1.00 93.44 103 LEU A O 1
ATOM 809 N N . ARG A 1 104 ? -26.465 -9.242 18.046 1.00 91.94 104 ARG A N 1
ATOM 810 C CA . ARG A 1 104 ? -26.885 -8.494 16.848 1.00 91.94 104 ARG A CA 1
ATOM 811 C C . ARG A 1 104 ? -25.817 -8.506 15.769 1.00 91.94 104 ARG A C 1
ATOM 813 O O . ARG A 1 104 ? -26.138 -8.731 14.607 1.00 91.94 104 ARG A O 1
ATOM 820 N N . SER A 1 105 ? -24.551 -8.322 16.143 1.00 87.19 105 SER A N 1
ATOM 821 C CA . SER A 1 105 ? -23.458 -8.476 15.195 1.00 87.19 105 SER A CA 1
ATOM 822 C C . SER A 1 105 ? -23.466 -9.882 14.599 1.00 87.19 105 SER A C 1
ATOM 824 O O . SER A 1 105 ? -23.266 -10.007 13.394 1.00 87.19 105 SER A O 1
ATOM 826 N N . LEU A 1 106 ? -23.655 -10.959 15.384 1.00 87.12 106 LEU A N 1
ATOM 827 C CA . LEU A 1 106 ? -23.677 -12.354 14.876 1.00 87.12 106 LEU A CA 1
ATOM 828 C C . LEU A 1 106 ? -24.761 -12.577 13.823 1.00 87.12 106 LEU A C 1
ATOM 830 O O . LEU A 1 106 ? -24.515 -13.279 12.846 1.00 87.12 106 LEU A O 1
ATOM 834 N N . LEU A 1 107 ? -25.895 -11.901 13.967 1.00 89.44 107 LEU A N 1
ATOM 835 C CA . LEU A 1 107 ? -27.007 -11.950 13.020 1.00 89.44 107 LEU A CA 1
ATOM 836 C C . LEU A 1 107 ? -26.881 -10.956 11.852 1.00 89.44 107 LEU A C 1
ATOM 838 O O . LEU A 1 107 ? -27.758 -10.919 10.983 1.00 89.44 107 LEU A O 1
ATOM 842 N N . ALA A 1 108 ? -25.817 -10.146 11.809 1.00 86.25 108 ALA A N 1
ATOM 843 C CA . ALA A 1 108 ? -25.634 -9.142 10.769 1.00 86.25 108 ALA A CA 1
ATOM 844 C C . ALA A 1 108 ? -25.651 -9.800 9.372 1.00 86.25 108 ALA A C 1
ATOM 846 O O . ALA A 1 108 ? -24.910 -10.764 9.149 1.00 86.25 108 ALA A O 1
ATOM 847 N N . PRO A 1 109 ? -26.440 -9.283 8.407 1.00 83.62 109 PRO A N 1
ATOM 848 C CA . PRO A 1 109 ? -26.569 -9.869 7.067 1.00 83.62 109 PRO A CA 1
ATOM 849 C C . PRO A 1 109 ? -25.232 -10.087 6.361 1.00 83.62 109 PRO A C 1
ATOM 851 O O . PRO A 1 109 ? -25.063 -11.063 5.642 1.00 83.62 109 PRO A O 1
ATOM 854 N N . VAL A 1 110 ? -24.259 -9.221 6.640 1.00 82.81 110 VAL A N 1
ATOM 855 C CA . VAL A 1 110 ? -22.912 -9.280 6.077 1.00 82.81 110 VAL A CA 1
ATOM 856 C C . VAL A 1 110 ? -22.187 -10.607 6.338 1.00 82.81 110 VAL A C 1
ATOM 858 O O . VAL A 1 110 ? -21.363 -11.020 5.531 1.00 82.81 110 VAL A O 1
ATOM 861 N N . ARG A 1 111 ? -22.516 -11.313 7.429 1.00 81.12 111 ARG A N 1
ATOM 862 C CA . ARG A 1 111 ? -21.945 -12.633 7.748 1.00 81.12 111 ARG A CA 1
ATOM 863 C C . ARG A 1 111 ? -22.482 -13.760 6.865 1.00 81.12 111 ARG A C 1
ATOM 865 O O . ARG A 1 111 ? -21.912 -14.841 6.865 1.00 81.12 111 ARG A O 1
ATOM 872 N N . ARG A 1 112 ? -23.573 -13.513 6.135 1.00 85.50 112 ARG A N 1
ATOM 873 C CA . ARG A 1 112 ? -24.151 -14.438 5.150 1.00 85.50 112 ARG A CA 1
ATOM 874 C C . ARG A 1 112 ? -23.663 -14.155 3.731 1.00 85.50 112 ARG A C 1
ATOM 876 O O . ARG A 1 112 ? -24.039 -14.886 2.821 1.00 85.50 112 ARG A O 1
ATOM 883 N N . LEU A 1 113 ? -22.881 -13.092 3.529 1.00 87.12 113 LEU A N 1
ATOM 884 C CA . LEU A 1 113 ? -22.396 -12.749 2.204 1.00 87.12 113 LEU A CA 1
ATOM 885 C C . LEU A 1 113 ? -21.315 -13.757 1.774 1.00 87.12 113 LEU A C 1
ATOM 887 O O . LEU A 1 113 ? -20.375 -13.981 2.541 1.00 87.12 113 LEU A O 1
ATOM 891 N N . PRO A 1 114 ? -21.423 -14.349 0.571 1.00 90.62 114 PRO A N 1
ATOM 892 C CA . PRO A 1 114 ? -20.359 -15.156 -0.007 1.00 90.62 114 PRO A CA 1
ATOM 893 C C . PRO A 1 114 ? -19.030 -14.399 -0.051 1.00 90.62 114 PRO A C 1
ATOM 895 O O . PRO A 1 114 ? -18.993 -13.175 -0.230 1.00 90.62 114 PRO A O 1
ATOM 898 N N . ARG A 1 115 ? -17.929 -15.140 0.094 1.00 90.06 115 ARG A N 1
ATOM 899 C CA . ARG A 1 115 ? -16.572 -14.580 0.137 1.00 90.06 115 ARG A CA 1
ATOM 900 C C . ARG A 1 115 ? -16.238 -13.822 -1.148 1.00 90.06 115 ARG A C 1
ATOM 902 O O . ARG A 1 115 ? -15.583 -12.789 -1.097 1.00 90.06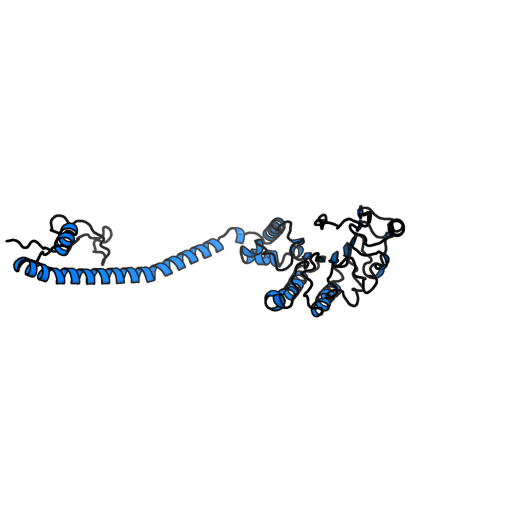 115 ARG A O 1
ATOM 909 N N . GLU A 1 116 ? -16.725 -14.314 -2.278 1.00 90.00 116 GLU A N 1
ATOM 910 C CA . GLU A 1 116 ? -16.513 -13.768 -3.617 1.00 90.00 116 GLU A CA 1
ATOM 911 C C . GLU A 1 116 ? -17.147 -12.382 -3.760 1.00 90.00 116 GLU A C 1
ATOM 913 O O . GLU A 1 116 ? -16.547 -11.474 -4.327 1.00 90.00 116 GLU A O 1
ATOM 918 N N . LEU A 1 117 ? -18.341 -12.188 -3.190 1.00 92.19 117 LEU A N 1
ATOM 919 C CA . LEU A 1 117 ? -18.994 -10.880 -3.191 1.00 92.19 117 LEU A CA 1
ATOM 920 C C . LEU A 1 117 ? -18.287 -9.906 -2.247 1.00 92.19 117 LEU A C 1
ATOM 922 O O . LEU A 1 117 ? -18.202 -8.722 -2.557 1.00 92.19 117 LEU A O 1
ATOM 926 N N . LEU A 1 118 ? -17.748 -10.383 -1.119 1.00 91.50 118 LEU A N 1
ATOM 927 C CA . LEU A 1 118 ? -16.918 -9.545 -0.252 1.00 91.50 118 LEU A CA 1
ATOM 928 C C . LEU A 1 118 ? -15.628 -9.106 -0.947 1.00 91.50 118 LEU A C 1
ATOM 930 O O . LEU A 1 118 ? -15.255 -7.948 -0.802 1.00 91.50 118 LEU A O 1
ATOM 934 N N . ASP A 1 119 ? -14.965 -9.989 -1.695 1.00 91.00 119 ASP A N 1
ATOM 935 C CA . ASP A 1 119 ? -13.757 -9.642 -2.457 1.00 91.00 119 ASP A CA 1
ATOM 936 C C . ASP A 1 119 ? -14.077 -8.620 -3.556 1.00 91.00 119 ASP A C 1
ATOM 938 O O . ASP A 1 119 ? -13.379 -7.617 -3.703 1.00 91.00 119 ASP A O 1
ATOM 942 N N . LEU A 1 120 ? -15.214 -8.794 -4.236 1.00 92.06 120 LEU A N 1
ATOM 943 C CA . LEU A 1 120 ? -15.703 -7.830 -5.215 1.00 92.06 120 LEU A CA 1
ATOM 944 C C . LEU A 1 120 ? -15.960 -6.455 -4.579 1.00 92.06 120 LEU A C 1
ATOM 946 O O . LEU A 1 120 ? -15.454 -5.448 -5.069 1.00 92.06 120 LEU A O 1
ATOM 950 N N . ILE A 1 121 ? -16.677 -6.394 -3.452 1.00 91.44 121 ILE A N 1
ATOM 951 C CA . ILE A 1 121 ? -16.895 -5.135 -2.718 1.00 91.44 121 ILE A CA 1
ATOM 952 C C . ILE A 1 121 ? -15.560 -4.552 -2.247 1.00 91.44 121 ILE A C 1
ATOM 954 O O . ILE A 1 121 ? -15.366 -3.340 -2.323 1.00 91.44 121 ILE A O 1
ATOM 958 N N . CYS A 1 122 ? -14.626 -5.390 -1.788 1.00 91.38 122 CYS A N 1
ATOM 959 C CA . CYS A 1 122 ? -13.293 -4.949 -1.401 1.00 91.38 122 CYS A CA 1
ATOM 960 C C . CYS A 1 122 ? -12.638 -4.199 -2.559 1.00 91.38 122 CYS A C 1
ATOM 962 O O . CYS A 1 122 ? -12.261 -3.049 -2.374 1.00 91.38 122 CYS A O 1
ATOM 964 N N . SER A 1 123 ? -12.634 -4.780 -3.764 1.00 89.19 123 SER A N 1
ATOM 965 C CA . SER A 1 123 ? -12.040 -4.162 -4.955 1.00 89.19 123 SER A CA 1
ATOM 966 C C . SER A 1 123 ? -12.641 -2.800 -5.331 1.00 89.19 123 SER A C 1
ATOM 968 O O . SER A 1 123 ? -11.914 -1.929 -5.796 1.00 89.19 123 SER A O 1
ATOM 970 N N . PHE A 1 124 ? -13.933 -2.579 -5.060 1.00 89.19 124 PHE A N 1
ATOM 971 C CA . PHE A 1 124 ? -14.626 -1.312 -5.338 1.00 89.19 124 PHE A CA 1
ATOM 972 C C . PHE A 1 124 ? -14.543 -0.276 -4.210 1.00 89.19 124 PHE A C 1
ATOM 974 O O . PHE A 1 124 ? -15.003 0.849 -4.377 1.00 89.19 124 PHE A O 1
ATOM 981 N N . THR A 1 125 ? -14.015 -0.644 -3.044 1.00 89.00 125 THR A N 1
ATOM 982 C CA . THR A 1 125 ? -13.950 0.239 -1.862 1.00 89.00 125 THR A CA 1
ATOM 983 C C . THR A 1 125 ? -12.533 0.694 -1.535 1.00 89.00 125 THR A C 1
ATOM 985 O O . THR A 1 125 ? -12.317 1.414 -0.557 1.00 89.00 125 THR A O 1
ATOM 988 N N . ILE A 1 126 ? -11.565 0.278 -2.349 1.00 87.31 126 ILE A N 1
ATOM 989 C CA . ILE A 1 126 ? -10.197 0.767 -2.284 1.00 87.31 126 ILE A CA 1
ATOM 990 C C . ILE A 1 126 ? -10.201 2.254 -2.679 1.00 87.31 126 ILE A C 1
ATOM 992 O O . ILE A 1 126 ? -10.756 2.588 -3.722 1.00 87.31 126 ILE A O 1
ATOM 996 N N . PRO A 1 127 ? -9.589 3.151 -1.888 1.00 85.38 127 PRO A N 1
ATOM 997 C CA . PRO A 1 127 ? -9.431 4.545 -2.290 1.00 85.38 127 PRO A CA 1
ATOM 998 C C . PRO A 1 127 ? -8.567 4.682 -3.548 1.00 85.38 127 PRO A C 1
ATOM 1000 O O . PRO A 1 127 ? -7.588 3.951 -3.683 1.00 85.38 127 PRO A O 1
ATOM 1003 N N . ASP A 1 128 ? -8.843 5.676 -4.394 1.00 84.00 128 ASP A N 1
ATOM 1004 C CA . ASP A 1 128 ? -8.083 5.918 -5.636 1.00 84.00 128 ASP A CA 1
ATOM 1005 C C . ASP A 1 128 ? -6.571 6.036 -5.393 1.00 84.00 128 ASP A C 1
ATOM 1007 O O . ASP A 1 128 ? -5.756 5.528 -6.156 1.00 84.00 128 ASP A O 1
ATOM 1011 N N . TYR A 1 129 ? -6.185 6.633 -4.263 1.00 86.62 129 TYR A N 1
ATOM 1012 C CA . TYR A 1 129 ? -4.787 6.811 -3.882 1.00 86.62 129 TYR A CA 1
ATOM 1013 C C . TYR A 1 129 ? -4.110 5.537 -3.352 1.00 86.62 129 TYR A C 1
ATOM 1015 O O . TYR A 1 129 ? -2.931 5.591 -3.032 1.00 86.62 129 TYR A O 1
ATOM 1023 N N . TRP A 1 130 ? -4.802 4.404 -3.187 1.00 88.50 130 TRP A N 1
ATOM 1024 C CA . TRP A 1 130 ? -4.274 3.220 -2.485 1.00 88.50 130 TRP A CA 1
ATOM 1025 C C . TRP A 1 130 ? -2.965 2.678 -3.061 1.00 88.50 130 TRP A C 1
ATOM 1027 O O . TRP A 1 130 ? -2.097 2.242 -2.309 1.00 88.50 130 TRP A O 1
ATOM 1037 N N . PHE A 1 131 ? -2.815 2.705 -4.383 1.00 88.19 131 PHE A N 1
ATOM 1038 C CA . PHE A 1 131 ? -1.618 2.195 -5.052 1.00 88.19 131 PHE A CA 1
ATOM 1039 C C . PHE A 1 131 ? -0.456 3.199 -5.049 1.00 88.19 131 PHE A C 1
ATOM 1041 O O . PHE A 1 131 ? 0.702 2.796 -5.157 1.00 88.19 131 PHE A O 1
ATOM 1048 N N . ASP A 1 132 ? -0.757 4.483 -4.852 1.00 86.19 132 ASP A N 1
ATOM 1049 C CA . ASP A 1 132 ? 0.223 5.552 -4.650 1.00 86.19 132 ASP A CA 1
ATOM 10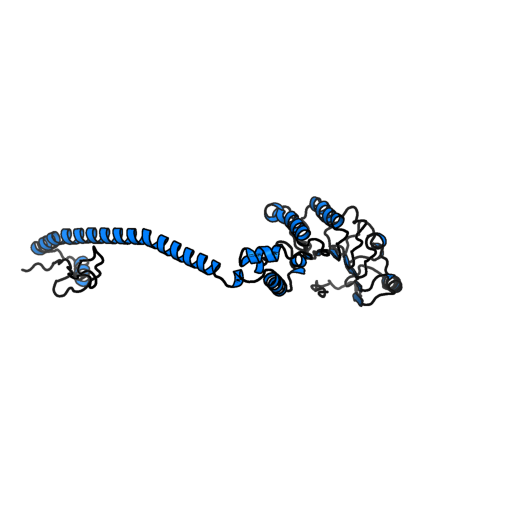50 C C . ASP A 1 132 ? 0.509 5.835 -3.176 1.00 86.19 132 ASP A C 1
ATOM 1052 O O . ASP A 1 132 ? 1.457 6.542 -2.846 1.00 86.19 132 ASP A O 1
ATOM 1056 N N . ALA A 1 133 ? -0.288 5.270 -2.284 1.00 84.69 133 ALA A N 1
ATOM 1057 C CA . ALA A 1 133 ? -0.193 5.431 -0.852 1.00 84.69 133 ALA A CA 1
ATOM 1058 C C . ALA A 1 133 ? 1.065 4.750 -0.309 1.00 84.69 133 ALA A C 1
ATOM 1060 O O . ALA A 1 133 ? 1.413 3.634 -0.698 1.00 84.69 133 ALA A O 1
ATOM 1061 N N . GLU A 1 134 ? 1.738 5.395 0.641 1.00 83.56 134 GLU A N 1
ATOM 1062 C CA . GLU A 1 134 ? 2.915 4.801 1.261 1.00 83.56 134 GLU A CA 1
ATOM 1063 C C . GLU A 1 134 ? 2.547 3.598 2.131 1.00 83.56 134 GLU A C 1
ATOM 1065 O O . GLU A 1 134 ? 1.580 3.607 2.908 1.00 83.56 134 GLU A O 1
ATOM 1070 N N . ILE A 1 135 ? 3.366 2.550 2.057 1.00 82.69 135 ILE A N 1
ATOM 1071 C CA . ILE A 1 135 ? 3.202 1.403 2.937 1.00 82.69 135 ILE A CA 1
ATOM 1072 C C . ILE A 1 135 ? 3.259 1.842 4.406 1.00 82.69 135 ILE A C 1
ATOM 1074 O O . ILE A 1 135 ? 3.993 2.740 4.797 1.00 82.69 135 ILE A O 1
ATOM 1078 N N . ALA A 1 136 ? 2.470 1.177 5.246 1.00 72.44 136 ALA A N 1
ATOM 1079 C CA . ALA A 1 136 ? 2.326 1.464 6.678 1.00 72.44 136 ALA A CA 1
ATOM 1080 C C . ALA A 1 136 ? 1.632 2.789 7.059 1.00 72.44 136 ALA A C 1
ATOM 1082 O O . ALA A 1 136 ? 1.267 2.926 8.229 1.00 72.44 136 ALA A O 1
ATOM 1083 N N . GLN A 1 137 ? 1.374 3.713 6.129 1.00 72.88 137 GLN A N 1
ATOM 1084 C CA . GLN A 1 137 ? 0.672 4.962 6.452 1.00 72.88 137 GLN A CA 1
ATOM 1085 C C . GLN A 1 137 ? -0.857 4.825 6.404 1.00 72.88 137 GLN A C 1
ATOM 1087 O O . GLN A 1 137 ? -1.569 5.486 7.164 1.00 72.88 137 GLN A O 1
ATOM 1092 N N . HIS A 1 138 ? -1.382 3.916 5.579 1.00 70.44 138 HIS A N 1
ATOM 1093 C CA . HIS A 1 138 ? -2.820 3.836 5.324 1.00 70.44 138 HIS A CA 1
ATOM 1094 C C . HIS A 1 138 ? -3.511 2.687 6.058 1.00 70.44 138 HIS A C 1
ATOM 1096 O O . HIS A 1 138 ? -3.036 1.550 6.128 1.00 70.44 138 HIS A O 1
ATOM 1102 N N . LYS A 1 139 ? -4.691 2.995 6.604 1.00 80.81 139 LYS A N 1
ATOM 1103 C CA . LYS A 1 139 ? -5.589 2.016 7.216 1.00 80.81 139 LYS A CA 1
ATOM 1104 C C . LYS A 1 139 ? -6.564 1.528 6.156 1.00 80.81 139 LYS A C 1
ATOM 1106 O O . LYS A 1 139 ? -7.390 2.299 5.679 1.00 80.81 139 LYS A O 1
ATOM 1111 N N . LEU A 1 140 ? -6.523 0.235 5.849 1.00 85.94 140 LEU A N 1
ATOM 1112 C CA . LEU A 1 140 ? -7.545 -0.390 5.018 1.00 85.94 140 LEU A CA 1
ATOM 1113 C C . LEU A 1 140 ? -8.858 -0.458 5.808 1.00 85.94 140 LEU A C 1
ATOM 1115 O O . LEU A 1 140 ? -9.055 -1.373 6.609 1.00 85.94 140 LEU A O 1
ATOM 1119 N N . VAL A 1 141 ? -9.727 0.541 5.623 1.00 88.50 141 VAL A N 1
ATOM 1120 C CA . VAL A 1 141 ? -11.002 0.682 6.353 1.00 88.50 141 VAL A CA 1
ATOM 1121 C C . VAL A 1 141 ? -11.865 -0.567 6.186 1.00 88.50 141 VAL A C 1
ATOM 1123 O O . VAL A 1 141 ? -12.440 -1.050 7.161 1.00 88.50 141 VAL A O 1
ATOM 1126 N N . PHE A 1 142 ? -11.857 -1.162 4.991 1.00 90.38 142 PHE A N 1
ATOM 1127 C CA . PHE A 1 142 ? -12.526 -2.431 4.712 1.00 90.38 142 PHE A CA 1
ATOM 1128 C C . PHE A 1 142 ? -12.120 -3.536 5.709 1.00 90.38 142 PHE A C 1
ATOM 1130 O O . PHE A 1 142 ? -12.965 -4.227 6.275 1.00 90.38 142 PHE A O 1
ATOM 1137 N N . ALA A 1 143 ? -10.831 -3.635 6.041 1.00 90.69 143 ALA A N 1
ATOM 1138 C CA . ALA A 1 143 ? -10.302 -4.620 6.984 1.00 90.69 143 ALA A CA 1
ATOM 1139 C C . ALA A 1 143 ? -10.593 -4.302 8.473 1.00 90.69 143 ALA A C 1
ATOM 1141 O O . ALA A 1 143 ? -10.181 -5.057 9.365 1.00 90.69 143 ALA A O 1
ATOM 1142 N N . GLN A 1 144 ? -11.279 -3.192 8.776 1.00 90.19 144 GLN A N 1
ATOM 1143 C CA . GLN A 1 144 ? -11.670 -2.798 10.138 1.00 90.19 144 GLN A CA 1
ATOM 1144 C C . GLN A 1 144 ? -13.111 -3.184 10.499 1.00 90.19 144 GLN A C 1
ATOM 1146 O O . GLN A 1 144 ? -13.466 -3.122 11.672 1.00 90.19 144 GLN A O 1
ATOM 1151 N N . VAL A 1 145 ? -13.926 -3.626 9.535 1.00 88.12 145 VAL A N 1
ATOM 1152 C CA . VAL A 1 145 ? -15.353 -3.919 9.760 1.00 88.12 145 VAL A CA 1
ATOM 1153 C C . VAL A 1 145 ? -15.555 -5.141 10.658 1.00 88.12 145 VAL A C 1
ATOM 1155 O O . VAL A 1 145 ? -16.221 -5.071 11.689 1.00 88.12 145 VAL A O 1
ATOM 1158 N N . CYS A 1 146 ? -14.994 -6.288 10.274 1.00 86.38 146 CYS A N 1
ATOM 1159 C CA . CYS A 1 146 ? -15.050 -7.521 11.058 1.00 86.38 146 CYS A CA 1
ATOM 1160 C C . CYS A 1 146 ? -13.934 -8.491 10.642 1.00 86.38 146 CYS A C 1
ATOM 1162 O O . CYS A 1 146 ? -13.177 -8.214 9.712 1.00 86.38 146 CYS A O 1
ATOM 1164 N N . HIS A 1 147 ? -13.843 -9.641 11.318 1.00 88.19 147 HIS A N 1
ATOM 1165 C CA . HIS A 1 147 ? -12.861 -10.685 11.000 1.00 88.19 147 HIS A CA 1
ATOM 1166 C C . HIS A 1 147 ? -12.937 -11.151 9.539 1.00 88.19 147 HIS A C 1
ATOM 1168 O O . HIS A 1 147 ? -11.927 -11.125 8.850 1.00 88.19 147 HIS A O 1
ATOM 1174 N N . ALA A 1 148 ? -14.133 -11.485 9.043 1.00 89.38 148 ALA A N 1
ATOM 1175 C CA . ALA A 1 148 ? -14.307 -12.008 7.686 1.00 89.38 148 ALA A CA 1
ATOM 1176 C C . ALA A 1 148 ? -13.862 -11.009 6.601 1.00 89.38 148 ALA A C 1
ATOM 1178 O O . ALA A 1 148 ? -13.205 -11.386 5.639 1.00 89.38 148 ALA A O 1
ATOM 1179 N N . TRP A 1 149 ? -14.162 -9.718 6.777 1.00 92.31 149 TRP A N 1
ATOM 1180 C CA . TRP A 1 149 ? -13.740 -8.668 5.836 1.00 92.31 149 TRP A CA 1
ATOM 1181 C C . TRP A 1 149 ? -12.231 -8.475 5.851 1.00 92.31 149 TRP A C 1
ATOM 1183 O O . TRP A 1 149 ? -11.612 -8.254 4.813 1.00 92.31 149 TRP A O 1
ATOM 1193 N N . ARG A 1 150 ? -11.633 -8.573 7.042 1.00 93.12 150 ARG A N 1
ATOM 1194 C CA . ARG A 1 150 ? -10.187 -8.527 7.196 1.00 93.12 150 A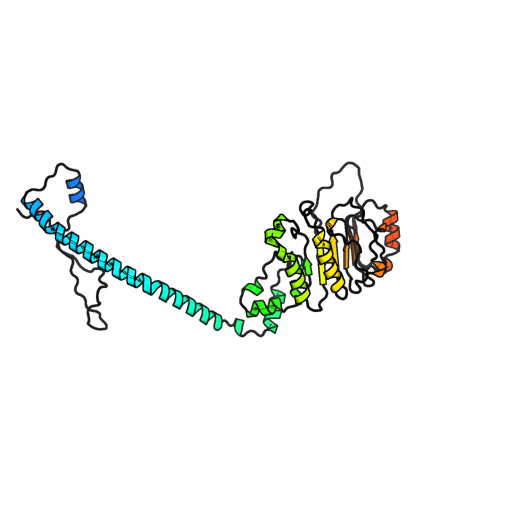RG A CA 1
ATOM 1195 C C . ARG A 1 150 ? -9.525 -9.686 6.471 1.00 93.12 150 ARG A C 1
ATOM 1197 O O . ARG A 1 150 ? -8.593 -9.430 5.729 1.00 93.12 150 ARG A O 1
ATOM 1204 N N . GLU A 1 151 ? -9.994 -10.915 6.657 1.00 93.19 151 GLU A N 1
ATOM 1205 C CA . GLU A 1 151 ? -9.441 -12.079 5.955 1.00 93.19 151 GLU A CA 1
ATOM 1206 C C . GLU A 1 151 ? -9.525 -11.914 4.440 1.00 93.19 151 GLU A C 1
ATOM 1208 O O . GLU A 1 151 ? -8.505 -12.019 3.770 1.00 93.19 151 GLU A O 1
ATOM 1213 N N . VAL A 1 152 ? -10.694 -11.537 3.913 1.00 93.44 152 VAL A N 1
ATOM 1214 C CA . VAL A 1 152 ? -10.874 -11.279 2.475 1.00 93.44 152 VAL A CA 1
ATOM 1215 C C . VAL A 1 152 ? -9.867 -10.256 1.956 1.00 93.44 152 VAL A C 1
ATOM 1217 O O . VAL A 1 152 ? -9.161 -10.524 0.990 1.00 93.44 152 VAL A O 1
ATOM 1220 N N . ALA A 1 153 ? -9.747 -9.111 2.623 1.00 92.75 153 ALA A N 1
ATOM 1221 C CA . ALA A 1 153 ? -8.805 -8.080 2.213 1.00 92.75 153 ALA A CA 1
ATOM 1222 C C . ALA A 1 153 ? -7.340 -8.535 2.304 1.00 92.75 153 ALA A C 1
ATOM 1224 O O . ALA A 1 153 ? -6.534 -8.252 1.420 1.00 92.75 153 ALA A O 1
ATOM 1225 N N . LEU A 1 154 ? -6.964 -9.234 3.377 1.00 92.38 154 LEU A N 1
ATOM 1226 C CA . LEU A 1 154 ? -5.593 -9.714 3.551 1.00 92.38 154 LEU A CA 1
ATOM 1227 C C . LEU A 1 154 ? -5.218 -10.804 2.540 1.00 92.38 154 LEU A C 1
ATOM 1229 O O . LEU A 1 154 ? -4.055 -10.862 2.143 1.00 92.38 154 LEU A O 1
ATOM 1233 N N . ASP A 1 155 ? -6.192 -11.599 2.104 1.00 92.94 155 ASP A N 1
ATOM 1234 C CA . ASP A 1 155 ? -6.018 -12.664 1.118 1.00 92.94 155 ASP A CA 1
ATOM 1235 C C . ASP A 1 155 ? -6.176 -12.191 -0.332 1.00 92.94 155 ASP A C 1
ATOM 1237 O O . ASP A 1 155 ? -5.896 -12.973 -1.237 1.00 92.94 155 ASP A O 1
ATOM 1241 N N . SER A 1 156 ? -6.645 -10.962 -0.577 1.00 92.88 156 SER A N 1
ATOM 1242 C CA . SER A 1 156 ? -6.863 -10.431 -1.928 1.00 92.88 156 SER A CA 1
ATOM 1243 C C . SER A 1 156 ? -5.541 -9.936 -2.530 1.00 92.88 156 SER A C 1
ATOM 1245 O O . SER A 1 156 ? -5.096 -8.830 -2.206 1.00 92.88 156 SER A O 1
ATOM 1247 N N . PRO A 1 157 ? -4.864 -10.701 -3.416 1.00 93.75 157 PRO A N 1
ATOM 1248 C CA . PRO A 1 157 ? -3.474 -10.411 -3.770 1.00 93.75 157 PRO A CA 1
ATOM 1249 C C . PRO A 1 157 ? -3.319 -9.125 -4.586 1.00 93.75 157 PRO A C 1
ATOM 1251 O O . PRO A 1 157 ? -2.250 -8.520 -4.593 1.00 93.75 157 PRO A O 1
ATOM 1254 N N . ALA A 1 158 ? -4.388 -8.698 -5.266 1.00 91.81 158 ALA A N 1
ATOM 1255 C CA . ALA A 1 158 ? -4.411 -7.488 -6.082 1.00 91.81 158 ALA A CA 1
ATOM 1256 C C . ALA A 1 158 ? -4.175 -6.208 -5.262 1.00 91.81 158 ALA A C 1
ATOM 1258 O O . ALA A 1 158 ? -3.628 -5.247 -5.788 1.00 91.81 158 ALA A O 1
ATOM 1259 N N . LEU A 1 159 ? -4.521 -6.207 -3.970 1.00 92.12 159 LEU A N 1
ATOM 1260 C CA . LEU A 1 159 ? -4.330 -5.048 -3.093 1.00 92.12 159 LEU A CA 1
ATOM 1261 C C . LEU A 1 159 ? -2.864 -4.775 -2.755 1.00 92.12 159 LEU A C 1
ATOM 1263 O O . LEU A 1 159 ? -2.527 -3.670 -2.342 1.00 92.12 159 LEU A O 1
ATOM 1267 N N . TRP A 1 160 ? -2.003 -5.782 -2.887 1.00 94.00 160 TRP A N 1
ATOM 1268 C CA . TRP A 1 160 ? -0.656 -5.777 -2.314 1.00 94.00 160 TRP A CA 1
ATOM 1269 C C . TRP A 1 160 ? 0.445 -5.673 -3.377 1.00 94.00 160 TRP A C 1
ATOM 1271 O O . TRP A 1 160 ? 1.611 -5.913 -3.069 1.00 94.00 160 TRP A O 1
ATOM 1281 N N . THR A 1 161 ? 0.092 -5.369 -4.631 1.00 95.19 161 THR A N 1
ATOM 1282 C CA . THR A 1 161 ? 1.031 -5.356 -5.767 1.00 95.19 161 THR A CA 1
ATOM 1283 C C . THR A 1 161 ? 1.844 -4.070 -5.890 1.00 95.19 161 THR A C 1
ATOM 1285 O O . THR A 1 161 ? 2.927 -4.108 -6.468 1.00 95.19 161 THR A O 1
ATOM 1288 N N . HIS A 1 162 ? 1.348 -2.950 -5.358 1.00 94.56 162 HIS A N 1
ATOM 1289 C CA . HIS A 1 162 ? 2.034 -1.658 -5.392 1.00 94.56 162 HIS A CA 1
ATOM 1290 C C . HIS A 1 162 ? 2.626 -1.350 -4.022 1.00 94.56 162 HIS A C 1
ATOM 1292 O O . HIS A 1 162 ? 1.940 -1.401 -3.002 1.00 94.56 162 HIS A O 1
ATOM 1298 N N . ILE A 1 163 ? 3.927 -1.084 -4.006 1.00 94.06 163 ILE A N 1
ATOM 1299 C CA . ILE A 1 163 ? 4.711 -0.905 -2.791 1.00 94.06 163 ILE A CA 1
ATOM 1300 C C . ILE A 1 163 ? 5.410 0.445 -2.901 1.00 94.06 163 ILE A C 1
ATOM 1302 O O . ILE A 1 163 ? 6.497 0.546 -3.478 1.00 94.06 163 ILE A O 1
ATOM 1306 N N . ASN A 1 164 ? 4.772 1.482 -2.356 1.00 91.12 164 ASN A N 1
ATOM 1307 C CA . ASN A 1 164 ? 5.348 2.817 -2.279 1.00 91.12 164 ASN A CA 1
ATOM 1308 C C . ASN A 1 164 ? 6.050 3.043 -0.931 1.00 91.12 164 ASN A C 1
ATOM 1310 O O . ASN A 1 164 ? 5.488 2.806 0.135 1.00 91.12 164 ASN A O 1
ATOM 1314 N N . MET A 1 165 ? 7.294 3.497 -1.002 1.00 85.88 165 MET A N 1
ATOM 1315 C CA . MET A 1 165 ? 8.226 3.724 0.097 1.00 85.88 165 MET A CA 1
ATOM 1316 C C . MET A 1 165 ? 8.850 5.133 0.028 1.00 85.88 165 MET A C 1
ATOM 1318 O O . MET A 1 165 ? 9.882 5.377 0.646 1.00 85.88 165 MET A O 1
ATOM 1322 N N . SER A 1 166 ? 8.251 6.058 -0.733 1.00 80.56 166 SER A N 1
ATOM 1323 C CA . SER A 1 166 ? 8.785 7.401 -1.014 1.00 80.56 166 SER A CA 1
ATOM 1324 C C . SER A 1 166 ? 9.038 8.291 0.205 1.00 80.56 166 SER A C 1
ATOM 1326 O O . SER A 1 166 ? 10.030 9.023 0.195 1.00 80.56 166 SER A O 1
ATOM 1328 N N . HIS A 1 167 ? 8.176 8.259 1.228 1.00 71.69 167 HIS A N 1
ATOM 1329 C CA . HIS A 1 167 ? 8.316 9.087 2.437 1.00 71.69 167 HIS A CA 1
ATOM 1330 C C . HIS A 1 167 ? 8.549 8.251 3.695 1.00 71.69 167 HIS A C 1
ATOM 1332 O O . HIS A 1 167 ? 8.413 8.765 4.808 1.00 71.69 167 HIS A O 1
ATOM 1338 N N . LEU A 1 168 ? 8.969 6.985 3.533 1.00 65.44 168 LEU A N 1
ATOM 1339 C CA . LEU A 1 168 ? 9.407 6.195 4.674 1.00 65.44 168 LEU A CA 1
ATOM 1340 C C . LEU A 1 168 ? 10.598 6.919 5.289 1.00 65.44 168 LEU A C 1
ATOM 1342 O O . LEU A 1 168 ? 11.675 7.015 4.696 1.00 65.44 168 LEU A O 1
ATOM 1346 N N . ASP A 1 169 ? 10.387 7.438 6.492 1.00 58.34 169 ASP A N 1
ATOM 134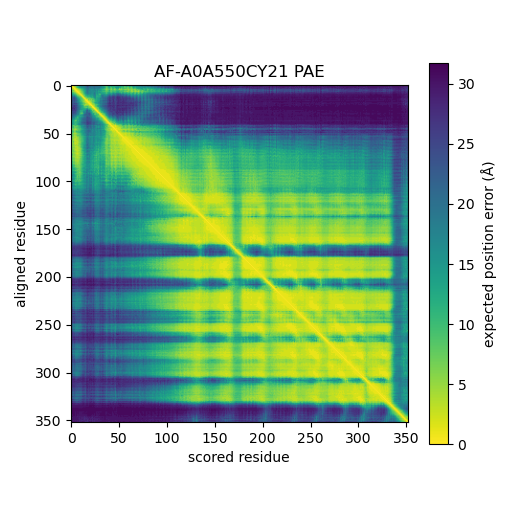7 C CA . ASP A 1 169 ? 11.428 7.980 7.345 1.00 58.34 169 ASP A CA 1
ATOM 1348 C C . ASP A 1 169 ? 12.337 6.803 7.748 1.00 58.34 169 ASP A C 1
ATOM 1350 O O . ASP A 1 169 ? 12.183 6.173 8.794 1.00 58.34 169 ASP A O 1
ATOM 1354 N N . LEU A 1 170 ? 13.288 6.453 6.874 1.00 56.66 170 LEU A N 1
ATOM 1355 C CA . LEU A 1 170 ? 14.272 5.388 7.091 1.00 56.66 170 LEU A CA 1
ATOM 1356 C C . LEU A 1 170 ? 15.297 5.772 8.178 1.00 56.66 170 LEU A C 1
ATOM 1358 O O . LEU A 1 170 ? 16.363 5.158 8.267 1.00 56.66 170 LEU A O 1
ATOM 1362 N N . THR A 1 171 ? 15.036 6.804 8.992 1.00 52.88 171 THR A N 1
ATOM 1363 C CA . THR A 1 171 ? 16.022 7.397 9.892 1.00 52.88 171 THR A CA 1
ATOM 1364 C C . THR A 1 171 ? 16.099 6.732 11.255 1.00 52.88 171 THR A C 1
ATOM 1366 O O . THR A 1 171 ? 15.137 6.177 11.779 1.00 52.88 171 THR A O 1
ATOM 1369 N N . ARG A 1 172 ? 17.278 6.795 11.901 1.00 47.59 172 ARG A N 1
ATOM 1370 C CA . ARG A 1 172 ? 17.541 6.146 13.211 1.00 47.59 172 ARG A CA 1
ATOM 1371 C C . ARG A 1 172 ? 16.580 6.566 14.334 1.00 47.59 172 ARG A C 1
ATOM 1373 O O . ARG A 1 172 ? 16.403 5.805 15.285 1.00 47.59 172 ARG A O 1
ATOM 1380 N N . ARG A 1 173 ? 15.964 7.754 14.254 1.00 45.41 173 ARG A N 1
ATOM 1381 C CA . ARG A 1 173 ? 14.995 8.243 15.254 1.00 45.41 173 ARG A CA 1
ATOM 1382 C C . ARG A 1 173 ? 13.609 7.625 15.041 1.00 45.41 173 ARG A C 1
ATOM 1384 O O . ARG A 1 173 ? 12.962 7.270 16.027 1.00 45.41 173 ARG A O 1
ATOM 1391 N N . ALA A 1 174 ? 13.219 7.419 13.784 1.00 48.69 174 ALA A N 1
ATOM 1392 C CA . ALA A 1 174 ? 12.051 6.643 13.397 1.00 48.69 174 ALA A CA 1
ATOM 1393 C C . ALA A 1 174 ? 12.271 5.137 13.611 1.00 48.69 174 ALA A C 1
ATOM 1395 O O . ALA A 1 174 ? 11.374 4.486 14.123 1.00 48.69 174 ALA A O 1
ATOM 1396 N N . HIS A 1 175 ? 13.474 4.586 13.402 1.00 47.25 175 HIS A N 1
ATOM 1397 C CA . HIS A 1 175 ? 13.803 3.163 13.635 1.00 47.25 175 HIS A CA 1
ATOM 1398 C C . HIS A 1 175 ? 13.462 2.644 15.047 1.00 47.25 175 HIS A C 1
ATOM 1400 O O . HIS A 1 175 ? 13.075 1.486 15.185 1.00 47.25 175 HIS A O 1
ATOM 1406 N N . ARG A 1 176 ? 13.503 3.482 16.100 1.00 45.81 176 ARG A N 1
ATOM 1407 C CA . ARG A 1 176 ? 13.033 3.092 17.453 1.00 45.81 176 ARG A CA 1
ATOM 1408 C C . ARG A 1 176 ? 11.503 2.968 17.583 1.00 45.81 176 ARG A C 1
ATOM 1410 O O . ARG A 1 176 ? 11.040 2.377 18.553 1.00 45.81 176 ARG A O 1
ATOM 1417 N N . LYS A 1 177 ? 10.722 3.513 16.643 1.00 46.78 177 LYS A N 1
ATOM 1418 C CA . LYS A 1 177 ? 9.243 3.458 16.600 1.00 46.78 177 LYS A CA 1
ATOM 1419 C C . LYS A 1 177 ? 8.668 2.789 15.328 1.00 46.78 177 LYS A C 1
ATOM 1421 O O . LYS A 1 177 ? 7.507 2.396 15.345 1.00 46.78 177 LYS A O 1
ATOM 1426 N N . GLN A 1 178 ? 9.452 2.634 14.257 1.00 52.69 178 GLN A N 1
ATOM 1427 C CA . GLN A 1 178 ? 9.029 2.288 12.888 1.00 52.69 178 GLN A CA 1
ATOM 1428 C C . GLN A 1 178 ? 9.922 1.237 12.200 1.00 52.69 178 GLN A C 1
ATOM 1430 O O . GLN A 1 178 ? 9.844 1.071 10.985 1.00 52.69 178 GLN A O 1
ATOM 1435 N N . GLY A 1 179 ? 10.686 0.426 12.942 1.00 58.88 179 GLY A N 1
ATOM 1436 C CA . GLY A 1 179 ? 11.416 -0.730 12.383 1.00 58.88 179 GLY A CA 1
ATOM 1437 C C . GLY A 1 179 ? 10.553 -1.773 11.645 1.00 58.88 179 GLY A C 1
ATOM 1438 O O . GLY A 1 179 ? 11.085 -2.785 11.225 1.00 58.88 179 GLY A O 1
ATOM 1439 N N . ARG A 1 180 ? 9.247 -1.512 11.475 1.00 73.00 180 ARG A N 1
ATOM 1440 C CA . ARG A 1 180 ? 8.219 -2.365 10.875 1.00 73.00 180 ARG A CA 1
ATOM 1441 C C . ARG A 1 180 ? 8.18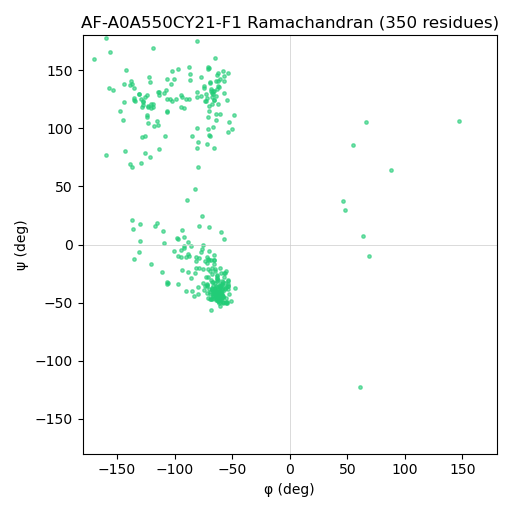3 -2.343 9.344 1.00 73.00 180 ARG A C 1
ATOM 1443 O O . ARG A 1 180 ? 7.430 -3.122 8.761 1.00 73.00 180 ARG A O 1
ATOM 1450 N N . TRP A 1 181 ? 8.895 -1.430 8.673 1.00 80.19 181 TRP A N 1
ATOM 1451 C CA . TRP A 1 181 ? 8.796 -1.313 7.210 1.00 80.19 181 TRP A CA 1
ATOM 1452 C C . TRP A 1 181 ? 9.316 -2.569 6.503 1.00 80.19 181 TRP A C 1
ATOM 1454 O O . TRP A 1 181 ? 8.747 -2.966 5.491 1.00 80.19 181 TRP A O 1
ATOM 1464 N N . LYS A 1 182 ? 10.327 -3.246 7.068 1.00 85.69 182 LYS A N 1
ATOM 1465 C CA . LYS A 1 182 ? 10.856 -4.511 6.537 1.00 85.69 182 LYS A CA 1
ATOM 1466 C C . LYS A 1 182 ? 9.799 -5.611 6.591 1.00 85.69 182 LYS A C 1
ATOM 1468 O O . LYS A 1 182 ? 9.576 -6.309 5.603 1.00 85.69 182 LYS A O 1
ATOM 1473 N N . GLU A 1 183 ? 9.091 -5.723 7.710 1.00 87.19 183 GLU A N 1
ATOM 1474 C CA . GLU A 1 183 ? 7.984 -6.656 7.903 1.00 87.19 183 GLU A CA 1
ATOM 1475 C C . GLU A 1 183 ? 6.792 -6.302 7.010 1.00 87.19 183 GLU A C 1
ATOM 1477 O O . GLU A 1 183 ? 6.114 -7.204 6.519 1.00 87.19 183 GLU A O 1
ATOM 1482 N N . MET A 1 184 ? 6.533 -5.012 6.773 1.00 88.00 184 MET A N 1
ATOM 1483 C CA . MET A 1 184 ? 5.489 -4.558 5.848 1.00 88.00 184 MET A CA 1
ATOM 1484 C C . MET A 1 184 ? 5.844 -4.854 4.400 1.00 88.00 184 MET A C 1
ATOM 1486 O O . MET A 1 184 ? 5.028 -5.457 3.710 1.00 88.00 184 MET A O 1
ATOM 1490 N N . LEU A 1 185 ? 7.066 -4.557 3.969 1.00 91.19 185 LEU A N 1
ATOM 1491 C CA . LEU A 1 185 ? 7.572 -4.919 2.651 1.00 91.19 185 LEU A CA 1
ATOM 1492 C C . LEU A 1 185 ? 7.434 -6.429 2.418 1.00 91.19 185 LEU A C 1
ATOM 1494 O O . LEU A 1 185 ? 6.837 -6.863 1.437 1.00 91.19 185 LEU A O 1
ATOM 1498 N N . GLN A 1 186 ? 7.885 -7.244 3.374 1.00 92.75 186 GLN A N 1
ATOM 1499 C CA . GLN A 1 186 ? 7.717 -8.697 3.316 1.00 92.75 186 GLN A CA 1
ATOM 1500 C C . GLN A 1 186 ? 6.246 -9.133 3.332 1.00 92.75 186 GLN A C 1
ATOM 1502 O O . GLN A 1 186 ? 5.893 -10.119 2.688 1.00 92.75 186 GLN A O 1
ATOM 1507 N N . ALA A 1 187 ? 5.373 -8.453 4.077 1.00 92.88 187 ALA A N 1
ATOM 1508 C CA . ALA A 1 187 ? 3.946 -8.761 4.092 1.00 92.88 187 ALA A CA 1
ATOM 1509 C C . ALA A 1 187 ? 3.286 -8.462 2.740 1.00 92.88 187 ALA A C 1
ATOM 1511 O O . ALA A 1 187 ? 2.548 -9.312 2.255 1.00 92.88 187 ALA A O 1
ATOM 1512 N N . TYR A 1 188 ? 3.581 -7.322 2.112 1.00 94.25 188 TYR A N 1
ATOM 1513 C CA . TYR A 1 188 ? 3.061 -6.969 0.785 1.00 94.25 188 TYR A CA 1
ATOM 1514 C C . TYR A 1 188 ? 3.561 -7.947 -0.284 1.00 94.25 188 TYR A C 1
ATOM 1516 O O . TYR A 1 188 ? 2.773 -8.522 -1.036 1.00 94.25 188 TYR A O 1
ATOM 1524 N N . VAL A 1 189 ? 4.865 -8.240 -0.284 1.00 96.06 189 VAL A N 1
ATOM 1525 C CA . VAL A 1 189 ? 5.472 -9.216 -1.201 1.00 96.06 189 VAL A CA 1
ATOM 1526 C C . VAL A 1 189 ? 4.856 -10.607 -1.030 1.00 96.06 189 VAL A C 1
ATOM 1528 O O . VAL A 1 189 ? 4.565 -11.261 -2.027 1.00 96.06 189 VAL A O 1
ATOM 1531 N N . ARG A 1 190 ? 4.593 -11.059 0.205 1.00 96.38 190 ARG A N 1
ATOM 1532 C CA . ARG A 1 190 ? 3.921 -12.349 0.445 1.00 96.38 190 ARG A CA 1
ATOM 1533 C C . ARG A 1 190 ? 2.457 -12.338 0.008 1.00 96.38 190 ARG A C 1
ATOM 1535 O O . ARG A 1 190 ? 2.023 -13.268 -0.661 1.00 96.38 190 ARG A O 1
ATOM 1542 N N . ARG A 1 191 ? 1.695 -11.305 0.377 1.00 95.31 191 ARG A N 1
ATOM 1543 C CA . ARG A 1 191 ? 0.249 -11.234 0.105 1.00 95.31 191 ARG A CA 1
ATOM 1544 C C . ARG A 1 191 ? -0.076 -11.023 -1.368 1.00 95.31 191 ARG A C 1
ATOM 1546 O O . ARG A 1 191 ? -1.106 -11.499 -1.820 1.00 95.31 191 ARG A O 1
ATOM 1553 N N . SER A 1 192 ? 0.804 -10.378 -2.132 1.00 96.38 192 SER A N 1
ATOM 1554 C CA . SER A 1 192 ? 0.654 -10.251 -3.592 1.00 96.38 192 SER A CA 1
ATOM 1555 C C . SER A 1 192 ? 0.754 -11.589 -4.337 1.00 96.38 192 SER A C 1
ATOM 1557 O O . SER A 1 192 ? 0.370 -11.672 -5.507 1.00 96.38 192 SER A O 1
ATOM 1559 N N . GLY A 1 193 ? 1.225 -12.653 -3.677 1.00 95.38 193 GLY A N 1
ATOM 1560 C CA . GLY A 1 193 ? 1.317 -13.989 -4.252 1.00 95.38 193 GLY A CA 1
ATOM 1561 C C . GLY A 1 193 ? 2.237 -14.009 -5.470 1.00 95.38 193 GLY A C 1
ATOM 1562 O O . GLY A 1 193 ? 3.400 -13.634 -5.380 1.00 95.38 193 GLY A O 1
ATOM 1563 N N . VAL A 1 194 ? 1.709 -14.437 -6.617 1.00 96.00 194 VAL A N 1
ATOM 1564 C CA . VAL A 1 194 ? 2.442 -14.497 -7.897 1.00 96.00 194 VAL A CA 1
ATOM 1565 C C . VAL A 1 194 ? 2.181 -13.289 -8.798 1.00 96.00 194 VAL A C 1
ATOM 1567 O O . VAL A 1 194 ? 2.633 -13.260 -9.941 1.00 96.00 194 VAL A O 1
ATOM 1570 N N . ARG A 1 195 ? 1.424 -12.293 -8.320 1.00 97.12 195 ARG A N 1
ATOM 1571 C CA . ARG A 1 195 ? 1.067 -11.132 -9.139 1.00 97.12 195 ARG A CA 1
ATOM 1572 C C . ARG A 1 195 ? 2.286 -10.243 -9.409 1.00 97.12 195 ARG A C 1
ATOM 1574 O O . ARG A 1 195 ? 3.194 -10.195 -8.568 1.00 97.12 195 ARG A O 1
ATOM 1581 N N . PRO A 1 196 ? 2.287 -9.520 -10.545 1.00 97.75 196 PRO A N 1
ATOM 1582 C CA . PRO A 1 196 ? 3.327 -8.552 -10.848 1.00 97.75 196 PRO A CA 1
ATOM 1583 C C . PRO A 1 196 ? 3.445 -7.479 -9.762 1.00 97.75 196 PRO A C 1
ATOM 1585 O O . PRO A 1 196 ? 2.433 -7.024 -9.231 1.00 97.75 196 PRO A O 1
ATOM 1588 N N . LEU A 1 197 ? 4.676 -7.090 -9.445 1.00 98.12 197 LEU A N 1
ATOM 1589 C CA . LEU A 1 197 ? 5.014 -6.111 -8.420 1.00 98.12 197 LEU A CA 1
ATOM 1590 C C . LEU A 1 197 ? 5.459 -4.786 -9.029 1.00 98.12 197 LEU A C 1
ATOM 1592 O O . LEU A 1 197 ? 6.222 -4.756 -10.000 1.00 98.12 197 LEU A O 1
ATOM 1596 N N . THR A 1 198 ? 5.052 -3.713 -8.366 1.00 97.62 198 THR A N 1
ATOM 1597 C CA . THR A 1 198 ? 5.514 -2.349 -8.602 1.00 97.62 198 THR A CA 1
ATOM 1598 C C . THR A 1 198 ? 6.182 -1.845 -7.331 1.00 97.62 198 THR A C 1
ATOM 1600 O O . THR A 1 198 ? 5.539 -1.782 -6.281 1.00 97.62 198 THR A O 1
ATOM 1603 N N . PHE A 1 199 ? 7.458 -1.468 -7.416 1.00 95.50 199 PHE A N 1
ATOM 1604 C CA . PHE A 1 199 ? 8.151 -0.791 -6.319 1.00 95.50 199 PHE A CA 1
ATOM 1605 C C . PHE A 1 199 ? 8.370 0.678 -6.662 1.00 95.50 199 PHE A C 1
ATOM 1607 O O . PHE A 1 199 ? 8.861 1.007 -7.744 1.00 95.50 199 PHE A O 1
ATOM 1614 N N . LYS A 1 200 ? 8.053 1.552 -5.708 1.00 92.19 200 LYS A N 1
ATOM 1615 C CA . LYS A 1 200 ? 8.224 2.999 -5.821 1.00 92.19 200 LYS A CA 1
ATOM 1616 C C . LYS A 1 200 ? 8.996 3.514 -4.615 1.00 92.19 200 LYS A C 1
ATOM 1618 O O . LYS A 1 200 ? 8.558 3.370 -3.480 1.00 92.19 200 LYS A O 1
ATOM 1623 N N . ILE A 1 201 ? 10.162 4.093 -4.869 1.00 87.88 201 ILE A N 1
ATOM 1624 C CA . ILE A 1 201 ? 10.923 4.895 -3.914 1.00 87.88 201 ILE A CA 1
ATOM 1625 C C . ILE A 1 201 ? 11.230 6.196 -4.641 1.00 87.88 201 ILE A C 1
ATOM 1627 O O . ILE A 1 201 ? 12.192 6.283 -5.399 1.00 87.88 201 ILE A O 1
ATOM 1631 N N . TRP A 1 202 ? 10.360 7.182 -4.463 1.00 84.06 202 TRP A N 1
ATOM 1632 C CA . TRP A 1 202 ? 10.391 8.449 -5.183 1.00 84.06 202 TRP A CA 1
ATOM 1633 C C . TRP A 1 202 ? 10.406 9.617 -4.198 1.00 84.06 202 TRP A C 1
ATOM 1635 O O . TRP A 1 202 ? 9.367 10.210 -3.914 1.00 84.06 202 TRP A O 1
ATOM 1645 N N . SER A 1 203 ? 11.573 9.900 -3.618 1.00 72.19 203 SER A N 1
ATOM 1646 C CA . SER A 1 203 ? 11.722 10.960 -2.616 1.00 72.19 203 SER A CA 1
ATOM 1647 C C . SER A 1 203 ? 12.165 12.263 -3.284 1.00 72.19 203 SER A C 1
ATOM 1649 O O . SER A 1 203 ? 13.234 12.314 -3.888 1.00 72.19 203 SER A O 1
ATOM 1651 N N . SER A 1 204 ? 11.350 13.316 -3.186 1.00 59.62 204 SER A N 1
ATOM 1652 C CA . SER A 1 204 ? 11.684 14.667 -3.669 1.00 59.62 204 SER A CA 1
ATOM 1653 C C . SER A 1 204 ? 12.300 15.558 -2.588 1.00 59.62 204 SER A C 1
ATOM 1655 O O . SER A 1 204 ? 13.010 16.502 -2.912 1.00 59.62 204 SER A O 1
ATOM 1657 N N . SER A 1 205 ? 12.081 15.260 -1.300 1.00 61.84 205 SER A N 1
ATOM 1658 C CA . SER A 1 205 ? 12.512 16.146 -0.214 1.00 61.84 205 SER A CA 1
ATOM 1659 C C . SER A 1 205 ? 13.902 15.774 0.331 1.00 61.84 205 SER A C 1
ATOM 1661 O O . SER A 1 205 ? 14.116 14.632 0.764 1.00 61.84 205 SER A O 1
ATOM 1663 N N . PRO A 1 206 ? 14.846 16.734 0.400 1.00 56.28 206 PRO A N 1
ATOM 1664 C CA . PRO A 1 206 ? 16.169 16.526 0.982 1.00 56.28 206 PRO A CA 1
ATOM 1665 C C . PRO A 1 206 ? 16.142 16.253 2.497 1.00 56.28 206 PRO A C 1
ATOM 1667 O O . PRO A 1 206 ? 17.153 15.844 3.060 1.00 56.28 206 PRO A O 1
ATOM 1670 N N . GLU A 1 207 ? 15.011 16.407 3.181 1.00 55.16 207 GLU A N 1
ATOM 1671 C CA . GLU A 1 207 ? 14.907 16.120 4.618 1.00 55.16 207 GLU A CA 1
ATOM 1672 C C . GLU A 1 207 ? 14.855 14.609 4.925 1.00 55.16 207 GLU A C 1
ATOM 1674 O O . GLU A 1 207 ? 15.263 14.178 6.006 1.00 55.16 207 GLU A O 1
ATOM 1679 N N . HIS A 1 208 ? 14.487 13.774 3.942 1.00 56.53 208 HIS A N 1
ATOM 1680 C CA . HIS A 1 208 ? 14.411 12.305 4.053 1.00 56.53 208 HIS A CA 1
ATOM 1681 C C . HIS A 1 208 ? 15.791 11.609 3.958 1.00 56.53 208 HIS A C 1
ATOM 1683 O O . HIS A 1 208 ? 15.907 10.400 3.748 1.00 56.53 208 HIS A O 1
ATOM 1689 N N . GLN A 1 209 ? 16.878 12.372 4.113 1.00 53.09 209 GLN A N 1
ATOM 1690 C CA . GLN A 1 209 ? 18.261 11.935 3.890 1.00 53.09 209 GLN A CA 1
ATOM 1691 C C . GLN A 1 209 ? 18.875 11.100 5.018 1.00 53.09 209 GLN A C 1
ATOM 1693 O O . GLN A 1 209 ? 19.952 10.537 4.839 1.00 53.09 209 GLN A O 1
ATOM 1698 N N . ARG A 1 210 ? 18.258 11.009 6.199 1.00 57.28 210 ARG A N 1
ATOM 1699 C CA . ARG A 1 210 ? 18.935 10.419 7.370 1.00 57.28 210 ARG A CA 1
ATOM 1700 C C . ARG A 1 210 ? 18.750 8.901 7.493 1.00 57.28 210 ARG A C 1
ATOM 1702 O O . ARG A 1 210 ? 18.570 8.429 8.608 1.00 57.28 210 ARG A O 1
ATOM 1709 N N . GLY A 1 211 ? 18.756 8.143 6.398 1.00 62.56 211 GLY A N 1
ATOM 1710 C CA . GLY A 1 211 ? 18.579 6.688 6.445 1.00 62.56 211 GLY A CA 1
ATOM 1711 C C . GLY A 1 211 ? 19.844 5.905 6.804 1.00 62.56 211 GLY A C 1
ATOM 1712 O O . GLY A 1 211 ? 20.923 6.475 6.969 1.00 62.56 211 GLY A O 1
ATOM 1713 N N . SER A 1 212 ? 19.726 4.585 6.969 1.00 69.38 212 SER A N 1
ATOM 1714 C CA . SER A 1 212 ? 20.891 3.715 7.156 1.00 69.38 212 SER A CA 1
ATOM 1715 C C . SER A 1 212 ? 21.264 3.036 5.843 1.00 69.38 212 SER A C 1
ATOM 1717 O O . SER A 1 212 ? 20.453 2.310 5.284 1.00 69.38 212 SER A O 1
ATOM 1719 N N . ALA A 1 213 ? 22.520 3.169 5.403 1.00 70.94 213 ALA A N 1
ATOM 1720 C CA . ALA A 1 213 ? 23.048 2.392 4.274 1.00 70.94 213 ALA A CA 1
ATOM 1721 C C . ALA A 1 213 ? 22.893 0.866 4.469 1.00 70.94 213 ALA A C 1
ATOM 1723 O O . ALA A 1 213 ? 22.812 0.113 3.506 1.00 70.94 213 ALA A O 1
ATOM 1724 N N . ALA A 1 214 ? 22.769 0.401 5.719 1.00 75.44 214 ALA A N 1
ATOM 1725 C CA . ALA A 1 214 ? 22.505 -1.001 6.043 1.00 75.44 214 ALA A CA 1
ATOM 1726 C C . ALA A 1 214 ? 21.124 -1.506 5.569 1.00 75.44 214 ALA A C 1
ATOM 1728 O O . ALA A 1 214 ? 20.879 -2.712 5.579 1.00 75.44 214 ALA A O 1
ATOM 1729 N N . ASP A 1 215 ? 20.215 -0.612 5.172 1.00 78.25 215 ASP A N 1
ATOM 1730 C CA . ASP A 1 215 ? 18.877 -0.963 4.692 1.00 78.25 215 ASP A CA 1
ATOM 1731 C C . ASP A 1 215 ? 18.831 -1.238 3.179 1.00 78.25 215 ASP A C 1
ATOM 1733 O O . ASP A 1 215 ? 17.970 -2.001 2.729 1.00 78.25 215 ASP A O 1
ATOM 1737 N N . ALA A 1 216 ? 19.783 -0.701 2.407 1.00 82.81 216 ALA A N 1
ATOM 1738 C CA . ALA A 1 216 ? 19.837 -0.874 0.955 1.00 82.81 216 ALA A CA 1
ATOM 1739 C C . ALA A 1 216 ? 19.949 -2.348 0.529 1.00 82.81 216 ALA A C 1
ATOM 1741 O O . ALA A 1 216 ? 19.139 -2.781 -0.300 1.00 82.81 216 ALA A O 1
ATOM 1742 N N . PRO A 1 217 ? 20.846 -3.170 1.124 1.00 87.94 217 PRO A N 1
ATOM 1743 C CA . PRO A 1 217 ? 20.971 -4.574 0.741 1.00 87.94 217 PRO A CA 1
ATOM 1744 C C . PRO A 1 217 ? 19.667 -5.353 0.920 1.00 87.94 217 PRO A C 1
ATOM 1746 O O . PRO A 1 217 ? 19.346 -6.213 0.106 1.00 87.94 217 PRO A O 1
ATOM 1749 N N . PHE A 1 218 ? 18.877 -5.031 1.950 1.00 87.75 218 PHE A N 1
ATOM 1750 C CA . PHE A 1 218 ? 17.611 -5.713 2.216 1.00 87.75 218 PHE A CA 1
ATOM 1751 C C . PHE A 1 218 ? 16.567 -5.448 1.123 1.00 87.75 218 PHE A C 1
ATOM 1753 O O . PHE A 1 218 ? 15.917 -6.383 0.653 1.00 87.75 218 PHE A O 1
ATOM 1760 N N . PHE A 1 219 ? 16.411 -4.189 0.702 1.00 89.06 219 PHE A N 1
ATOM 1761 C CA . PHE A 1 219 ? 15.491 -3.834 -0.381 1.00 89.06 219 PHE A CA 1
ATOM 1762 C C . PHE A 1 219 ? 15.894 -4.521 -1.691 1.00 89.06 219 PHE A C 1
ATOM 1764 O O . PHE A 1 219 ? 15.082 -5.211 -2.310 1.00 89.06 219 PHE A O 1
ATOM 1771 N N . TRP A 1 220 ? 17.165 -4.402 -2.073 1.00 91.25 220 TRP A N 1
ATOM 1772 C CA . TRP A 1 220 ? 17.659 -4.961 -3.328 1.00 91.25 220 TRP A CA 1
ATOM 1773 C C . TRP A 1 220 ? 17.666 -6.488 -3.348 1.00 91.25 220 TRP A C 1
ATOM 1775 O O . TRP A 1 220 ? 17.370 -7.080 -4.384 1.00 91.25 220 TRP A O 1
ATOM 1785 N N . GLN A 1 221 ? 17.890 -7.140 -2.205 1.00 92.00 221 GLN A N 1
ATOM 1786 C CA . GLN A 1 221 ? 17.728 -8.587 -2.078 1.00 92.00 221 GLN A CA 1
ATOM 1787 C C . GLN A 1 221 ? 16.283 -9.024 -2.349 1.00 92.00 221 GLN A C 1
ATOM 1789 O O . GLN A 1 221 ? 16.064 -10.060 -2.975 1.00 92.00 221 GLN A O 1
ATOM 1794 N N . ILE A 1 222 ? 15.289 -8.246 -1.908 1.00 93.81 222 ILE A N 1
ATOM 1795 C CA . ILE A 1 222 ? 13.880 -8.525 -2.205 1.00 93.81 222 ILE A CA 1
ATOM 1796 C C . ILE A 1 222 ? 13.598 -8.329 -3.694 1.00 93.81 222 ILE A C 1
ATOM 1798 O O . ILE A 1 222 ? 13.020 -9.220 -4.307 1.00 93.81 222 ILE A O 1
ATOM 1802 N N . VAL A 1 223 ? 14.047 -7.224 -4.294 1.00 94.94 223 VAL A N 1
ATOM 1803 C CA . VAL A 1 223 ? 13.875 -6.981 -5.738 1.00 94.94 223 VAL A CA 1
ATOM 1804 C C . VAL A 1 223 ? 14.502 -8.109 -6.564 1.00 94.94 223 VAL A C 1
ATOM 1806 O O . VAL A 1 223 ? 13.853 -8.642 -7.459 1.00 94.94 223 VAL A O 1
ATOM 1809 N N . ALA A 1 224 ? 15.722 -8.532 -6.222 1.00 94.06 224 ALA A N 1
ATOM 1810 C CA . ALA A 1 224 ? 16.408 -9.632 -6.895 1.00 94.06 224 ALA A CA 1
ATOM 1811 C C . ALA A 1 224 ? 15.685 -10.977 -6.708 1.00 94.06 224 ALA A C 1
ATOM 1813 O O . ALA A 1 224 ? 15.555 -11.746 -7.658 1.00 94.06 224 ALA A O 1
ATOM 1814 N N . ARG A 1 225 ? 15.170 -11.263 -5.504 1.00 95.06 225 ARG A N 1
ATOM 1815 C CA . ARG A 1 225 ? 14.412 -12.496 -5.232 1.00 95.06 225 ARG A CA 1
ATOM 1816 C C . ARG A 1 225 ? 13.105 -12.556 -6.021 1.00 95.06 225 ARG A C 1
ATOM 1818 O O . ARG A 1 225 ? 12.722 -13.624 -6.486 1.00 95.06 225 ARG A O 1
ATOM 1825 N N . GLU A 1 226 ? 12.425 -11.425 -6.173 1.00 96.69 226 GLU A N 1
ATOM 1826 C CA . GLU A 1 226 ? 11.136 -11.334 -6.868 1.00 96.69 226 GLU A CA 1
ATOM 1827 C C . GLU A 1 226 ? 11.281 -10.964 -8.358 1.00 96.69 226 GLU A C 1
ATOM 1829 O O . GLU A 1 226 ? 10.289 -10.647 -9.015 1.00 96.69 226 GLU A O 1
ATOM 1834 N N . ALA A 1 227 ? 12.498 -11.024 -8.913 1.00 95.88 227 ALA A N 1
ATOM 1835 C CA . ALA A 1 227 ? 12.855 -10.534 -10.247 1.00 95.88 227 ALA A CA 1
ATOM 1836 C C . ALA A 1 227 ? 11.907 -10.961 -11.381 1.00 95.88 227 ALA A C 1
ATOM 1838 O O . ALA A 1 227 ? 11.615 -10.177 -12.281 1.00 95.88 227 ALA A O 1
ATOM 1839 N N . GLN A 1 228 ? 11.394 -12.194 -11.326 1.00 96.69 228 GLN A N 1
ATOM 1840 C CA . GLN A 1 228 ? 10.511 -12.770 -12.352 1.00 96.69 228 GLN A CA 1
ATOM 1841 C C . GLN A 1 228 ? 9.131 -12.110 -12.429 1.00 96.69 228 GLN A C 1
ATOM 1843 O O . GLN A 1 228 ? 8.390 -12.342 -13.379 1.00 96.69 228 GLN A O 1
ATOM 1848 N N . ARG A 1 229 ? 8.764 -11.313 -11.426 1.00 97.06 229 ARG A N 1
ATOM 1849 C CA . ARG A 1 229 ? 7.466 -10.640 -11.357 1.00 97.06 229 ARG A CA 1
ATOM 1850 C C . ARG A 1 229 ? 7.575 -9.152 -11.052 1.00 97.06 229 ARG A C 1
ATOM 1852 O O . ARG A 1 229 ? 6.542 -8.507 -10.927 1.00 97.06 229 ARG A O 1
ATOM 1859 N N . VAL A 1 230 ? 8.776 -8.583 -10.939 1.00 98.06 230 VAL A N 1
ATOM 1860 C CA . VAL A 1 230 ? 8.930 -7.123 -10.856 1.00 98.06 230 VAL A CA 1
ATOM 1861 C C . VAL A 1 230 ? 8.603 -6.529 -12.219 1.00 98.06 230 VAL A C 1
ATOM 1863 O O . VAL A 1 230 ? 9.355 -6.711 -13.170 1.00 98.06 230 VAL A O 1
ATOM 1866 N N . ARG A 1 231 ? 7.467 -5.836 -12.309 1.00 98.19 231 ARG A N 1
ATOM 1867 C CA . ARG A 1 231 ? 6.958 -5.236 -13.546 1.00 98.19 231 ARG A CA 1
ATOM 1868 C C . ARG A 1 231 ? 7.320 -3.768 -13.673 1.00 98.19 231 ARG A C 1
ATOM 1870 O O . ARG A 1 231 ? 7.558 -3.306 -14.787 1.00 98.19 231 ARG A O 1
ATOM 1877 N N . ALA A 1 232 ? 7.373 -3.055 -12.552 1.00 98.12 232 ALA A N 1
ATOM 1878 C CA . ALA A 1 232 ? 7.681 -1.635 -12.540 1.00 98.12 232 ALA A CA 1
ATOM 1879 C C . ALA A 1 232 ? 8.620 -1.247 -11.389 1.00 98.12 232 ALA A C 1
ATOM 1881 O O . ALA A 1 232 ? 8.453 -1.695 -10.249 1.00 98.12 232 ALA A O 1
ATOM 1882 N N . LEU A 1 233 ? 9.597 -0.392 -11.697 1.00 96.31 233 LEU A N 1
ATOM 1883 C CA . LEU A 1 233 ? 10.534 0.202 -10.741 1.00 96.31 233 LEU A CA 1
ATOM 1884 C C . LEU A 1 233 ? 10.546 1.721 -10.901 1.00 96.31 233 LEU A C 1
ATOM 1886 O O . LEU A 1 233 ? 10.880 2.231 -11.963 1.00 96.31 233 LEU A O 1
ATOM 1890 N N . HIS A 1 234 ? 10.201 2.446 -9.843 1.00 94.31 234 HIS A N 1
ATOM 1891 C CA . HIS A 1 234 ? 10.210 3.907 -9.821 1.00 94.31 234 HIS A CA 1
ATOM 1892 C C . HIS A 1 234 ? 11.223 4.345 -8.769 1.00 94.31 234 HIS A C 1
ATOM 1894 O O . HIS A 1 234 ? 10.955 4.255 -7.572 1.00 94.31 234 HIS A O 1
ATOM 1900 N N . LEU A 1 235 ? 12.408 4.755 -9.213 1.00 90.25 235 LEU A N 1
ATOM 1901 C CA . LEU A 1 235 ? 13.593 4.920 -8.383 1.00 90.25 235 LEU A CA 1
ATOM 1902 C C . LEU A 1 235 ? 14.140 6.345 -8.481 1.00 90.25 235 LEU A C 1
ATOM 1904 O O . LEU A 1 235 ? 14.829 6.705 -9.431 1.00 90.25 235 LEU A O 1
ATOM 1908 N N . ARG A 1 236 ? 13.891 7.122 -7.433 1.00 86.25 236 ARG A N 1
ATOM 1909 C CA . ARG A 1 236 ? 14.595 8.361 -7.112 1.00 86.25 236 ARG A CA 1
ATOM 1910 C C . ARG A 1 236 ? 15.214 8.206 -5.727 1.00 86.25 236 ARG A C 1
ATOM 1912 O O . ARG A 1 236 ? 14.662 8.649 -4.719 1.00 86.25 236 ARG A O 1
ATOM 1919 N N . LEU A 1 237 ? 16.299 7.433 -5.687 1.00 75.94 237 LEU A N 1
ATOM 1920 C CA . LEU A 1 237 ? 16.895 6.914 -4.456 1.00 75.94 237 LEU A CA 1
ATOM 1921 C C . LEU A 1 237 ? 17.896 7.901 -3.843 1.00 75.94 237 LEU A C 1
ATOM 1923 O O . LEU A 1 237 ? 18.692 8.493 -4.578 1.00 75.94 237 LEU A O 1
ATOM 1927 N N . PRO A 1 238 ? 17.933 8.015 -2.504 1.00 73.81 238 PRO A N 1
ATOM 1928 C CA . PRO A 1 238 ? 19.092 8.554 -1.809 1.00 73.81 238 PRO A CA 1
ATOM 1929 C C . PRO A 1 238 ? 20.359 7.755 -2.118 1.00 73.81 238 PRO A C 1
ATOM 1931 O O . PRO A 1 238 ? 20.297 6.538 -2.290 1.00 73.81 238 PRO A O 1
ATOM 1934 N N . GLU A 1 239 ? 21.517 8.418 -2.099 1.00 75.75 239 GLU A N 1
ATOM 1935 C CA . GLU A 1 239 ? 22.820 7.800 -2.397 1.00 75.75 239 GLU A CA 1
ATOM 1936 C C . GLU A 1 239 ? 23.093 6.555 -1.535 1.00 75.75 239 GLU A C 1
ATOM 1938 O O . GLU A 1 239 ? 23.551 5.537 -2.038 1.00 75.75 239 GLU A O 1
ATOM 1943 N N . TYR A 1 240 ? 22.692 6.577 -0.258 1.00 76.12 240 TYR A N 1
ATOM 1944 C CA . TYR A 1 240 ? 22.858 5.441 0.655 1.00 76.12 240 TYR A CA 1
ATOM 1945 C C . TYR A 1 240 ? 21.959 4.227 0.343 1.00 76.12 240 TYR A C 1
ATOM 1947 O O . TYR A 1 240 ? 22.171 3.170 0.932 1.00 76.12 240 TYR A O 1
ATOM 1955 N N . MET A 1 241 ? 20.938 4.372 -0.515 1.00 77.62 241 MET A N 1
ATOM 1956 C CA . MET A 1 241 ? 20.047 3.291 -0.973 1.00 77.62 241 MET A CA 1
ATOM 1957 C C . MET A 1 241 ? 20.404 2.770 -2.369 1.00 77.62 241 MET A C 1
ATOM 1959 O O . MET A 1 241 ? 19.785 1.805 -2.832 1.00 77.62 241 MET A O 1
ATOM 1963 N N . ALA A 1 242 ? 21.366 3.391 -3.057 1.00 79.25 242 ALA A N 1
ATOM 1964 C CA . ALA A 1 242 ? 21.859 2.882 -4.328 1.00 79.25 242 ALA A CA 1
ATOM 1965 C C . ALA A 1 242 ? 22.493 1.493 -4.112 1.00 79.25 242 ALA A C 1
ATOM 1967 O O . ALA A 1 242 ? 23.201 1.298 -3.123 1.00 79.25 242 ALA A O 1
ATOM 1968 N N . PRO A 1 243 ? 22.232 0.501 -4.981 1.00 80.25 243 PRO A N 1
ATOM 1969 C CA . PRO A 1 243 ? 22.881 -0.791 -4.842 1.00 80.25 243 PRO A CA 1
ATOM 1970 C C . PRO A 1 243 ? 24.315 -0.703 -5.358 1.00 80.25 243 PRO A C 1
ATOM 1972 O O . PRO A 1 243 ? 24.542 -0.076 -6.392 1.00 80.25 243 PRO A O 1
ATOM 1975 N N . ASP A 1 244 ? 25.242 -1.419 -4.717 1.00 78.75 244 ASP A N 1
ATOM 1976 C CA . ASP A 1 244 ? 26.616 -1.598 -5.219 1.00 78.75 244 ASP A CA 1
ATOM 1977 C C . ASP A 1 244 ? 26.630 -2.231 -6.620 1.00 78.75 244 ASP A C 1
ATOM 1979 O O . ASP A 1 244 ? 27.503 -1.974 -7.444 1.00 78.75 244 ASP A O 1
ATOM 1983 N N . THR A 1 245 ? 25.647 -3.088 -6.904 1.00 80.62 245 THR A N 1
ATOM 1984 C CA . THR A 1 245 ? 25.426 -3.687 -8.220 1.00 80.62 245 THR A CA 1
ATOM 1985 C C . THR A 1 245 ? 23.930 -3.824 -8.453 1.00 80.62 245 THR A C 1
ATOM 1987 O O . THR A 1 245 ? 23.221 -4.449 -7.660 1.00 80.62 245 THR A O 1
ATOM 1990 N N . PHE A 1 246 ? 23.435 -3.224 -9.533 1.00 84.88 246 PHE A N 1
ATOM 1991 C CA . PHE A 1 246 ? 22.032 -3.340 -9.919 1.00 84.88 246 PHE A CA 1
ATOM 1992 C C . PHE A 1 246 ? 21.674 -4.802 -10.248 1.00 84.88 246 PHE A C 1
ATOM 1994 O O . PHE A 1 246 ? 22.523 -5.521 -10.775 1.00 84.88 246 PHE A O 1
ATOM 2001 N N . PRO A 1 247 ? 20.446 -5.278 -9.963 1.00 86.88 247 PRO A N 1
ATOM 2002 C CA . PRO A 1 247 ? 20.050 -6.643 -10.294 1.00 86.88 247 PRO A CA 1
ATOM 2003 C C . PRO A 1 247 ? 20.260 -6.972 -11.779 1.00 86.88 247 PRO A C 1
ATOM 2005 O O . PRO A 1 247 ? 19.705 -6.317 -12.657 1.00 86.88 247 PRO A O 1
ATOM 2008 N N . ASN A 1 248 ? 21.024 -8.031 -12.052 1.00 84.44 248 ASN A N 1
ATOM 2009 C CA . ASN A 1 248 ? 21.429 -8.401 -13.414 1.00 84.44 248 ASN A CA 1
ATOM 2010 C C . ASN A 1 248 ? 20.322 -9.088 -14.237 1.00 84.44 248 ASN A C 1
ATOM 2012 O O . ASN A 1 248 ? 20.525 -9.369 -15.413 1.00 84.44 248 ASN A O 1
ATOM 2016 N N . ALA A 1 249 ? 19.173 -9.403 -13.632 1.00 93.44 249 ALA A N 1
ATOM 2017 C CA . ALA A 1 249 ? 18.047 -10.036 -14.310 1.00 93.44 249 ALA A CA 1
ATOM 2018 C C . ALA A 1 249 ? 16.722 -9.567 -13.702 1.00 93.44 249 ALA A C 1
ATOM 2020 O O . ALA A 1 249 ? 16.417 -9.871 -12.553 1.00 93.44 249 ALA A O 1
ATOM 2021 N N . LEU A 1 250 ? 15.930 -8.854 -14.496 1.00 96.19 250 LEU A N 1
ATOM 2022 C CA . LEU A 1 250 ? 14.575 -8.381 -14.218 1.00 96.19 250 LEU A CA 1
ATOM 2023 C C . LEU A 1 250 ? 13.715 -8.611 -15.477 1.00 96.19 250 LEU A C 1
ATOM 2025 O O . LEU A 1 250 ? 13.304 -7.662 -16.148 1.00 96.19 250 LEU A O 1
ATOM 2029 N N . PRO A 1 251 ? 13.457 -9.879 -15.850 1.00 96.69 251 PRO A N 1
ATOM 2030 C CA . PRO A 1 251 ? 12.879 -10.219 -17.152 1.00 96.69 251 PRO A CA 1
ATOM 2031 C C . PRO A 1 251 ? 11.431 -9.750 -17.334 1.00 96.69 251 PRO A C 1
ATOM 2033 O O . PRO A 1 251 ? 10.976 -9.630 -18.468 1.00 96.69 251 PRO A O 1
ATOM 2036 N N . ALA A 1 252 ? 10.710 -9.481 -16.242 1.00 97.38 252 ALA A N 1
ATOM 2037 C CA . ALA A 1 252 ? 9.343 -8.969 -16.274 1.00 97.38 252 ALA A CA 1
ATOM 2038 C C . ALA A 1 252 ? 9.256 -7.434 -16.233 1.00 97.38 252 ALA A C 1
ATOM 2040 O O . ALA A 1 252 ? 8.146 -6.903 -16.311 1.00 97.38 252 ALA A O 1
ATOM 2041 N N . LEU A 1 253 ? 10.386 -6.722 -16.107 1.00 98.12 253 LEU A N 1
ATOM 2042 C CA . LEU A 1 253 ? 10.392 -5.269 -15.962 1.00 98.12 253 LEU A CA 1
ATOM 2043 C C . LEU A 1 253 ? 9.980 -4.606 -17.277 1.00 98.12 253 LEU A C 1
ATOM 2045 O O . LEU A 1 253 ? 10.681 -4.700 -18.279 1.00 98.12 253 LEU A O 1
ATOM 2049 N N . GLN A 1 254 ? 8.837 -3.932 -17.240 1.00 98.19 254 GLN A N 1
ATOM 2050 C CA . GLN A 1 254 ? 8.211 -3.242 -18.369 1.00 98.19 254 GLN A CA 1
ATOM 2051 C C . GLN A 1 254 ? 8.332 -1.724 -18.248 1.00 98.19 254 GLN A C 1
ATOM 2053 O O . GLN A 1 254 ? 8.491 -1.036 -19.260 1.00 98.19 254 GLN A O 1
ATOM 2058 N N . THR A 1 255 ? 8.295 -1.227 -17.009 1.00 98.38 255 THR A N 1
ATOM 2059 C CA . THR A 1 255 ? 8.311 0.198 -16.678 1.00 98.38 255 THR A CA 1
ATOM 2060 C C . THR A 1 255 ? 9.466 0.513 -15.740 1.00 98.38 255 THR A C 1
ATOM 2062 O O . THR A 1 255 ? 9.610 -0.105 -14.684 1.00 98.38 255 THR A O 1
ATOM 2065 N N . MET A 1 256 ? 10.270 1.511 -16.091 1.00 96.12 256 MET A N 1
ATOM 2066 C CA . MET A 1 256 ? 11.306 2.036 -15.213 1.00 96.12 256 MET A CA 1
ATOM 2067 C C . MET A 1 256 ? 11.275 3.558 -15.208 1.00 96.12 256 MET A C 1
ATOM 2069 O O . MET A 1 256 ? 11.425 4.176 -16.251 1.00 96.12 256 MET A O 1
ATOM 2073 N N . HIS A 1 257 ? 11.130 4.161 -14.034 1.00 94.25 257 HIS A N 1
ATOM 2074 C CA . HIS A 1 257 ? 11.405 5.580 -13.823 1.00 94.25 257 HIS A CA 1
ATOM 2075 C C . HIS A 1 257 ? 12.665 5.686 -12.982 1.00 94.25 257 HIS A C 1
ATOM 2077 O O . HIS A 1 257 ? 12.777 5.014 -11.956 1.00 94.25 257 HIS A O 1
ATOM 2083 N N . VAL A 1 258 ? 13.616 6.507 -13.405 1.00 91.12 258 VAL A N 1
ATOM 2084 C CA . VAL A 1 258 ? 14.910 6.615 -12.747 1.00 91.12 258 VAL A CA 1
ATOM 2085 C C . VAL A 1 258 ? 15.434 8.043 -12.768 1.00 91.12 258 VAL A C 1
ATOM 2087 O O . VAL A 1 258 ? 15.348 8.743 -13.774 1.00 91.12 258 VAL A O 1
ATOM 2090 N N . GLY A 1 259 ? 16.001 8.462 -11.646 1.00 86.81 259 GLY A N 1
ATOM 2091 C CA . GLY A 1 259 ? 16.715 9.723 -11.524 1.00 86.81 259 GLY A CA 1
ATOM 2092 C C . GLY A 1 259 ? 17.450 9.814 -10.195 1.00 86.81 259 GLY A C 1
ATOM 2093 O O . GLY A 1 259 ? 17.110 9.090 -9.253 1.00 86.81 259 GLY A O 1
ATOM 2094 N N . PRO A 1 260 ? 18.466 10.675 -10.070 1.00 80.44 260 PRO A N 1
ATOM 2095 C CA . PRO A 1 260 ? 19.084 10.905 -8.783 1.00 80.44 260 PRO A CA 1
ATOM 2096 C C . PRO A 1 260 ? 18.133 11.687 -7.866 1.00 80.44 260 PRO A C 1
ATOM 2098 O O . PRO A 1 260 ? 17.314 12.503 -8.303 1.00 80.44 260 PRO A O 1
ATOM 2101 N N . GLN A 1 261 ? 18.255 11.480 -6.553 1.00 77.06 261 GLN A N 1
ATOM 2102 C CA . GLN A 1 261 ? 17.548 12.334 -5.593 1.00 77.06 261 GLN A CA 1
ATOM 2103 C C . GLN A 1 261 ? 17.989 13.800 -5.720 1.00 77.06 261 GLN A C 1
ATOM 2105 O O . GLN A 1 261 ? 17.154 14.692 -5.596 1.00 77.06 261 GLN A O 1
ATOM 2110 N N . ARG A 1 262 ? 19.273 14.057 -6.015 1.00 76.00 262 ARG A N 1
ATOM 2111 C CA . ARG A 1 262 ? 19.799 15.401 -6.288 1.00 76.00 262 ARG A CA 1
ATOM 2112 C C . ARG A 1 262 ? 20.241 15.512 -7.751 1.00 76.00 262 ARG A C 1
ATOM 2114 O O . ARG A 1 262 ? 21.033 14.676 -8.176 1.00 76.00 262 ARG A O 1
ATOM 2121 N N . PRO A 1 263 ? 19.840 16.558 -8.492 1.00 67.19 263 PRO A N 1
ATOM 2122 C CA . PRO A 1 263 ? 20.150 16.677 -9.920 1.00 67.19 263 PRO A CA 1
ATOM 2123 C C . PRO A 1 263 ? 21.642 16.638 -10.286 1.00 67.19 263 PRO A C 1
ATOM 2125 O O . PRO A 1 263 ? 22.006 16.281 -11.398 1.00 67.19 263 PRO A O 1
ATOM 2128 N N . GLN A 1 264 ? 22.522 16.998 -9.349 1.00 67.25 264 GLN A N 1
ATOM 2129 C CA . GLN A 1 264 ? 23.972 17.052 -9.565 1.00 67.25 264 GLN A CA 1
ATOM 2130 C C . GLN A 1 264 ? 24.696 15.743 -9.198 1.00 67.25 264 GLN A C 1
ATOM 2132 O O . GLN A 1 264 ? 25.918 15.664 -9.317 1.00 67.25 264 GLN A O 1
ATOM 2137 N N . THR A 1 265 ? 23.982 14.720 -8.717 1.00 71.19 265 THR A N 1
ATOM 2138 C CA . THR A 1 265 ? 24.608 13.450 -8.333 1.00 71.19 265 THR A CA 1
ATOM 2139 C C . THR A 1 265 ? 25.006 12.658 -9.572 1.00 71.19 265 THR A C 1
ATOM 2141 O O . THR A 1 265 ? 24.169 12.314 -10.405 1.00 71.19 265 THR A O 1
ATOM 2144 N N . VAL A 1 266 ? 26.291 12.320 -9.665 1.00 69.69 266 VAL A N 1
ATOM 2145 C CA . VAL A 1 266 ? 26.813 11.434 -10.709 1.00 69.69 266 VAL A CA 1
ATOM 2146 C C . VAL A 1 266 ? 26.535 9.978 -10.313 1.00 69.69 266 VAL A C 1
ATOM 2148 O O . VAL A 1 266 ? 26.905 9.583 -9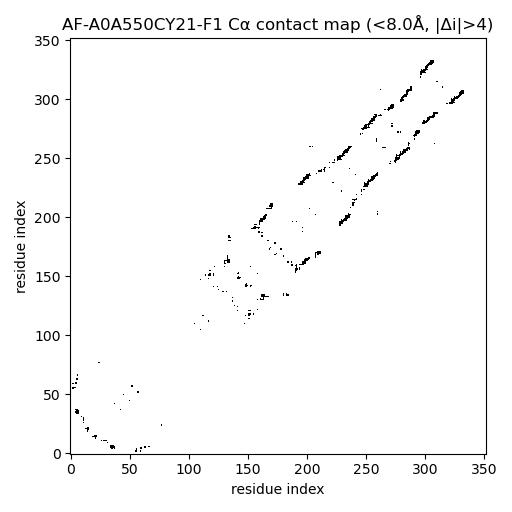.205 1.00 69.69 266 VAL A O 1
ATOM 2151 N N . PRO A 1 267 ? 25.900 9.164 -11.176 1.00 72.06 267 PRO A N 1
ATOM 2152 C CA . PRO A 1 267 ? 25.708 7.743 -10.906 1.00 72.06 267 PRO A CA 1
ATOM 2153 C C . PRO A 1 267 ? 27.043 7.006 -10.737 1.00 72.06 267 PRO A C 1
ATOM 2155 O O . PRO A 1 267 ? 27.996 7.261 -11.469 1.00 72.06 267 PRO A O 1
ATOM 2158 N N . LEU A 1 268 ? 27.096 6.048 -9.805 1.00 68.50 268 LEU A N 1
ATOM 2159 C CA . LEU A 1 268 ? 28.298 5.242 -9.543 1.00 68.50 268 LEU A CA 1
ATOM 2160 C C . LEU A 1 268 ? 28.653 4.295 -10.702 1.00 68.50 268 LEU A C 1
ATOM 2162 O O . LEU A 1 268 ? 29.806 3.896 -10.848 1.00 68.50 268 LEU A O 1
ATOM 2166 N N . TYR A 1 269 ? 27.669 3.914 -11.516 1.00 77.81 269 TYR A N 1
ATOM 2167 C CA . TYR A 1 269 ? 27.830 3.017 -12.656 1.00 77.81 269 TYR A CA 1
ATOM 2168 C C . TYR A 1 269 ? 26.715 3.240 -13.684 1.00 77.81 269 TYR A C 1
ATOM 2170 O O . TYR A 1 269 ? 25.693 3.866 -13.403 1.00 77.81 269 TYR A O 1
ATOM 2178 N N . THR A 1 270 ? 26.923 2.703 -14.888 1.00 87.62 270 THR A N 1
ATOM 2179 C CA . THR A 1 270 ? 25.913 2.684 -15.957 1.00 87.62 270 THR A CA 1
ATOM 2180 C C . THR A 1 270 ? 24.880 1.604 -15.662 1.00 87.62 270 THR A C 1
ATOM 2182 O O . THR A 1 270 ? 25.247 0.451 -15.437 1.00 87.62 270 THR A O 1
ATOM 2185 N N . LEU A 1 271 ? 23.593 1.949 -15.675 1.00 88.62 271 LEU A N 1
ATOM 2186 C CA . LEU A 1 271 ? 22.518 0.989 -15.436 1.00 88.62 271 LEU A CA 1
ATOM 2187 C C . LEU A 1 271 ? 22.411 0.012 -16.622 1.00 88.62 271 LEU A C 1
ATOM 2189 O O . LEU A 1 271 ? 22.135 0.462 -17.737 1.00 88.62 271 LEU A O 1
ATOM 2193 N N . PRO A 1 272 ? 22.592 -1.309 -16.411 1.00 92.75 272 PRO A N 1
ATOM 2194 C CA . PRO A 1 272 ? 22.698 -2.300 -17.486 1.00 92.75 272 PRO A CA 1
ATOM 2195 C C . PRO A 1 272 ? 21.322 -2.752 -18.014 1.00 92.75 272 PRO A C 1
ATOM 2197 O O . PRO A 1 272 ? 21.049 -3.946 -18.137 1.00 92.75 272 PRO A O 1
ATOM 2200 N N . LEU A 1 273 ? 20.416 -1.813 -18.300 1.00 92.81 273 LEU A N 1
ATOM 2201 C CA . LEU A 1 273 ? 19.000 -2.092 -18.584 1.00 92.81 273 LEU A CA 1
ATOM 2202 C C . LEU A 1 273 ? 18.776 -2.940 -19.844 1.00 92.81 273 LEU A C 1
ATOM 2204 O O . LEU A 1 273 ? 17.839 -3.732 -19.876 1.00 92.81 273 LEU A O 1
ATOM 2208 N N . ARG A 1 274 ? 19.649 -2.848 -20.850 1.00 93.44 274 ARG A N 1
ATOM 2209 C CA . ARG A 1 274 ? 19.594 -3.643 -22.084 1.00 93.44 274 ARG A CA 1
ATOM 2210 C C . ARG A 1 274 ? 19.656 -5.138 -21.795 1.00 93.44 274 ARG A C 1
ATOM 2212 O O . ARG A 1 274 ? 18.926 -5.906 -22.415 1.00 93.44 274 ARG A O 1
ATOM 2219 N N . SER A 1 275 ? 20.545 -5.542 -20.888 1.00 93.25 275 SER A N 1
ATOM 2220 C CA . SER A 1 275 ? 20.732 -6.948 -20.516 1.00 93.25 275 SER A CA 1
ATOM 2221 C C . SER A 1 275 ? 19.831 -7.354 -19.351 1.00 93.25 275 SER A C 1
ATOM 2223 O O . SER A 1 275 ? 19.247 -8.436 -19.379 1.00 93.25 275 SER A O 1
ATOM 2225 N N . ALA A 1 276 ? 19.664 -6.474 -18.360 1.00 93.31 276 ALA A N 1
ATOM 2226 C CA . ALA A 1 276 ? 18.890 -6.763 -17.162 1.00 93.31 276 ALA A CA 1
ATOM 2227 C C . ALA A 1 276 ? 17.374 -6.775 -17.410 1.00 93.31 276 ALA A C 1
ATOM 2229 O O . ALA A 1 276 ? 16.676 -7.585 -16.804 1.00 93.31 276 ALA A O 1
ATOM 2230 N N . ALA A 1 277 ? 16.849 -5.911 -18.282 1.00 96.19 277 ALA A N 1
ATOM 2231 C CA . ALA A 1 277 ? 15.413 -5.688 -18.462 1.00 96.19 277 ALA A CA 1
ATOM 2232 C C . ALA A 1 277 ? 14.993 -5.785 -19.945 1.00 96.19 277 ALA A C 1
ATOM 2234 O 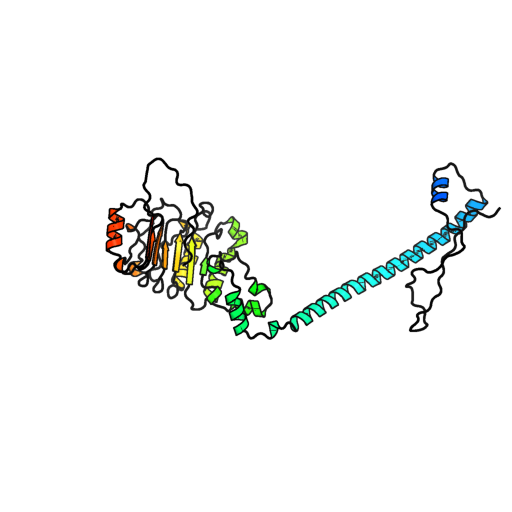O . ALA A 1 277 ? 14.626 -4.786 -20.565 1.00 96.19 277 ALA A O 1
ATOM 2235 N N . PRO A 1 278 ? 15.004 -6.991 -20.544 1.00 95.12 278 PRO A N 1
ATOM 2236 C CA . PRO A 1 278 ? 14.713 -7.175 -21.970 1.00 95.12 278 PRO A CA 1
ATOM 2237 C C . PRO A 1 278 ? 13.268 -6.821 -22.369 1.00 95.12 278 PRO A C 1
ATOM 2239 O O . PRO A 1 278 ? 13.010 -6.532 -23.538 1.00 95.12 278 PRO A O 1
ATOM 2242 N N . ALA A 1 279 ? 12.328 -6.844 -21.418 1.00 96.75 279 ALA A N 1
ATOM 2243 C CA . ALA A 1 279 ? 10.922 -6.494 -21.631 1.00 96.75 279 ALA A CA 1
ATOM 2244 C C . ALA A 1 279 ? 10.621 -4.992 -21.454 1.00 96.75 279 ALA A C 1
ATOM 2246 O O . ALA A 1 279 ? 9.461 -4.592 -21.576 1.00 96.75 279 ALA A O 1
ATOM 2247 N N . LEU A 1 280 ? 11.638 -4.167 -21.171 1.00 97.62 280 LEU A N 1
ATOM 2248 C CA . LEU A 1 280 ? 11.469 -2.744 -20.901 1.00 97.62 280 LEU A CA 1
ATOM 2249 C C . LEU A 1 280 ? 10.974 -2.009 -22.149 1.00 97.62 280 LEU A C 1
ATOM 2251 O O . LEU A 1 280 ? 11.613 -2.048 -23.201 1.00 97.62 280 LEU A O 1
ATOM 2255 N N . HIS A 1 281 ? 9.853 -1.307 -22.003 1.00 97.25 281 HIS A N 1
ATOM 2256 C CA . HIS A 1 281 ? 9.273 -0.492 -23.070 1.00 97.25 281 HIS A CA 1
ATOM 2257 C C . HIS A 1 281 ? 8.804 0.892 -22.600 1.00 97.25 281 HIS A C 1
ATOM 2259 O O . HIS A 1 281 ? 8.525 1.748 -23.436 1.00 97.25 281 HIS A O 1
ATOM 2265 N N . THR A 1 282 ? 8.721 1.133 -21.291 1.00 98.31 282 THR A N 1
ATOM 2266 C CA . THR A 1 282 ? 8.393 2.441 -20.711 1.00 98.31 282 THR A CA 1
ATOM 2267 C C . THR A 1 282 ? 9.559 2.918 -19.857 1.00 98.31 282 THR A C 1
ATOM 2269 O O . THR A 1 282 ? 9.905 2.265 -18.870 1.00 98.31 282 THR A O 1
ATOM 2272 N N . LEU A 1 283 ? 10.162 4.048 -20.228 1.00 96.50 283 LEU A N 1
ATOM 2273 C CA . LEU A 1 283 ? 11.310 4.623 -19.531 1.00 96.50 283 LEU A CA 1
ATOM 2274 C C . LEU A 1 283 ? 11.059 6.092 -19.177 1.00 96.50 283 LEU A C 1
ATOM 2276 O O . LEU A 1 283 ? 10.836 6.922 -20.052 1.00 96.50 283 LEU A O 1
ATOM 2280 N N . GLY A 1 284 ? 11.140 6.416 -17.891 1.00 93.88 284 GLY A N 1
ATOM 2281 C CA . GLY A 1 284 ? 11.196 7.780 -17.387 1.00 93.88 284 GLY A CA 1
ATOM 2282 C C . GLY A 1 284 ? 12.598 8.119 -16.886 1.00 93.88 284 GLY A C 1
ATOM 2283 O O . GLY A 1 284 ? 13.120 7.410 -16.026 1.00 93.88 284 GLY A O 1
ATOM 2284 N N . VAL A 1 285 ? 13.200 9.194 -17.385 1.00 90.69 285 VAL A N 1
ATOM 2285 C CA . VAL A 1 285 ? 14.538 9.659 -17.002 1.00 90.69 285 VAL A CA 1
ATOM 2286 C C . VAL A 1 285 ? 14.437 11.074 -16.441 1.00 90.69 285 VAL A C 1
ATOM 2288 O O . VAL A 1 285 ? 13.980 11.985 -17.123 1.00 90.69 285 VAL A O 1
ATOM 2291 N N . TYR A 1 286 ? 14.868 11.255 -15.195 1.00 87.81 286 TYR A N 1
ATOM 2292 C CA . TYR A 1 286 ? 14.753 12.510 -14.450 1.00 87.81 286 TYR A CA 1
ATOM 2293 C C . TYR A 1 286 ? 16.136 12.899 -13.965 1.00 87.81 286 TYR A C 1
ATOM 2295 O O . TYR A 1 286 ? 16.811 12.086 -13.345 1.00 87.81 286 TYR A O 1
ATOM 2303 N N . ASP A 1 287 ? 16.564 14.118 -14.259 1.00 83.12 287 ASP A N 1
ATOM 2304 C CA . ASP A 1 287 ? 17.843 14.707 -13.866 1.00 83.12 287 ASP A CA 1
ATOM 2305 C C . ASP A 1 287 ? 19.069 13.805 -14.127 1.00 83.12 287 ASP A C 1
ATOM 2307 O O . ASP A 1 287 ? 20.065 13.859 -13.409 1.00 83.12 287 ASP A O 1
ATOM 2311 N N . MET A 1 288 ? 19.008 12.944 -15.147 1.00 82.69 288 MET A N 1
ATOM 2312 C CA . MET A 1 288 ? 20.050 11.964 -15.456 1.00 82.69 288 MET A CA 1
ATOM 2313 C C . MET A 1 288 ? 20.304 11.901 -16.955 1.00 82.69 288 MET A C 1
ATOM 2315 O O . MET A 1 288 ? 19.373 11.927 -17.748 1.00 82.69 288 MET A O 1
ATOM 2319 N N . GLN A 1 289 ? 21.569 11.774 -17.343 1.00 81.25 289 GLN A N 1
ATOM 2320 C CA . GLN A 1 289 ? 21.965 11.681 -18.746 1.00 81.25 289 GLN A CA 1
ATOM 2321 C C . GLN A 1 289 ? 21.929 10.243 -19.266 1.00 81.25 289 GLN A C 1
ATOM 2323 O O . GLN A 1 289 ? 22.291 9.302 -18.557 1.00 81.25 289 GLN A O 1
ATOM 2328 N N . ALA A 1 290 ? 21.596 10.083 -20.545 1.00 83.06 290 ALA A N 1
ATOM 2329 C CA . ALA A 1 290 ? 21.521 8.798 -21.237 1.00 83.06 290 ALA A CA 1
ATOM 2330 C C . ALA A 1 290 ? 22.847 8.035 -21.255 1.00 83.06 290 ALA A C 1
ATOM 2332 O O . ALA A 1 290 ? 22.823 6.813 -21.311 1.00 83.06 290 ALA A O 1
ATOM 2333 N N . ARG A 1 291 ? 24.005 8.702 -21.134 1.00 85.44 291 ARG A N 1
ATOM 2334 C CA . ARG A 1 291 ? 25.299 8.001 -21.040 1.00 85.44 291 ARG A CA 1
ATOM 2335 C C . ARG A 1 291 ? 25.413 7.073 -19.825 1.00 85.44 291 ARG A C 1
ATOM 2337 O O . ARG A 1 291 ? 26.256 6.187 -19.825 1.00 85.44 291 ARG A O 1
ATOM 2344 N N . TYR A 1 292 ? 24.581 7.274 -18.803 1.00 87.19 292 TYR A N 1
ATOM 2345 C CA . TYR A 1 292 ? 24.510 6.407 -17.623 1.00 87.19 292 TYR A CA 1
ATOM 2346 C C . TYR A 1 292 ? 23.468 5.289 -17.766 1.00 87.19 292 TYR A C 1
ATOM 2348 O O . TYR A 1 292 ? 23.212 4.555 -16.811 1.00 87.19 292 TYR A O 1
ATOM 2356 N N . LEU A 1 293 ? 22.868 5.145 -18.948 1.00 89.50 293 LEU A N 1
ATOM 2357 C CA . LEU A 1 293 ? 21.832 4.174 -19.258 1.00 89.50 293 LEU A CA 1
ATOM 2358 C C . LEU A 1 293 ? 22.264 3.310 -20.445 1.00 89.50 293 LEU A C 1
ATOM 2360 O O . LEU A 1 293 ? 22.268 3.762 -21.587 1.00 89.50 293 LEU A O 1
ATOM 2364 N N . ASP A 1 294 ? 22.559 2.036 -20.198 1.00 93.25 294 ASP A N 1
ATOM 2365 C CA . ASP A 1 294 ? 22.653 1.059 -21.281 1.00 93.25 294 ASP A CA 1
ATOM 2366 C C . ASP A 1 294 ? 21.248 0.526 -21.568 1.00 93.25 294 ASP A C 1
ATOM 2368 O O . ASP A 1 294 ? 20.781 -0.388 -20.896 1.00 93.25 294 ASP A O 1
ATOM 2372 N N . VAL A 1 295 ? 20.542 1.128 -22.527 1.00 92.81 295 VAL A N 1
ATOM 2373 C CA . VAL A 1 295 ? 19.144 0.809 -22.866 1.00 92.81 295 VAL A CA 1
ATOM 2374 C C . VAL A 1 295 ? 19.030 0.407 -24.334 1.00 92.81 295 VAL A C 1
ATOM 2376 O O . VAL A 1 295 ? 19.692 0.962 -25.210 1.00 92.81 295 VAL A O 1
ATOM 2379 N N . ASN A 1 296 ? 18.147 -0.548 -24.631 1.00 94.31 296 ASN A N 1
ATOM 2380 C CA . ASN A 1 296 ? 17.707 -0.788 -26.003 1.00 94.31 296 ASN A CA 1
ATOM 2381 C C . ASN A 1 296 ? 16.625 0.231 -26.405 1.00 94.31 296 ASN A C 1
ATOM 2383 O O . ASN A 1 296 ? 15.433 -0.067 -26.318 1.00 94.31 296 ASN A O 1
ATOM 2387 N N . TRP A 1 297 ? 17.042 1.424 -26.837 1.00 94.56 297 TRP A N 1
ATOM 2388 C CA . TRP A 1 297 ? 16.151 2.535 -27.203 1.00 94.56 297 TRP A CA 1
ATOM 2389 C C . TRP A 1 297 ? 15.093 2.148 -28.248 1.00 94.56 297 TRP A C 1
ATOM 2391 O O . TRP A 1 297 ? 13.943 2.569 -28.152 1.00 94.56 297 TRP A O 1
ATOM 2401 N N . ALA A 1 298 ? 15.429 1.252 -29.181 1.00 95.25 298 ALA A N 1
ATOM 2402 C CA . ALA A 1 298 ? 14.510 0.769 -30.213 1.00 95.25 298 ALA A CA 1
ATOM 2403 C C . ALA A 1 298 ? 13.319 -0.045 -29.675 1.00 95.25 298 ALA A C 1
ATOM 2405 O O . ALA A 1 298 ? 12.339 -0.242 -30.394 1.00 95.25 298 ALA A O 1
ATOM 2406 N N . ASN A 1 299 ? 13.391 -0.534 -28.433 1.00 95.25 299 ASN A N 1
ATOM 2407 C CA . ASN A 1 299 ? 12.312 -1.292 -27.801 1.00 95.25 299 ASN A CA 1
ATOM 2408 C C . ASN A 1 299 ? 11.321 -0.405 -27.028 1.00 95.25 299 ASN A C 1
ATOM 2410 O O . ASN A 1 299 ? 10.268 -0.895 -26.614 1.00 95.25 299 ASN A O 1
ATOM 2414 N N . LEU A 1 300 ? 11.644 0.878 -26.832 1.00 97.19 300 LEU A N 1
ATOM 2415 C CA . LEU A 1 300 ? 10.812 1.801 -26.068 1.00 97.19 300 LEU A CA 1
ATOM 2416 C C . LEU A 1 300 ? 9.573 2.232 -26.859 1.00 97.19 300 LEU A C 1
ATOM 2418 O O . LEU A 1 300 ? 9.651 2.579 -28.036 1.00 97.19 300 LEU A O 1
ATOM 2422 N N . ARG A 1 301 ? 8.435 2.238 -26.164 1.00 97.56 301 ARG A N 1
ATOM 2423 C CA . ARG A 1 301 ? 7.140 2.770 -26.605 1.00 97.56 301 ARG A CA 1
ATOM 2424 C C . ARG A 1 301 ? 6.802 4.080 -25.913 1.00 97.56 301 ARG A C 1
ATOM 2426 O O . ARG A 1 301 ? 6.157 4.930 -26.509 1.00 97.56 301 ARG A O 1
ATOM 2433 N N . VAL A 1 302 ? 7.240 4.252 -24.670 1.00 97.75 302 VAL A N 1
ATOM 2434 C CA . VAL A 1 302 ? 6.986 5.464 -23.890 1.00 97.75 302 VAL A CA 1
ATOM 2435 C C . VAL A 1 302 ? 8.304 5.965 -23.322 1.00 97.75 302 VAL A C 1
ATOM 2437 O O . VAL A 1 302 ? 9.008 5.215 -22.641 1.00 97.75 302 VAL A O 1
ATOM 2440 N N . LEU A 1 303 ? 8.624 7.228 -23.595 1.00 94.94 303 LEU A N 1
ATOM 2441 C CA . LEU A 1 303 ? 9.805 7.907 -23.072 1.00 94.94 303 LEU A CA 1
ATOM 2442 C C . LEU A 1 303 ? 9.391 9.226 -22.411 1.00 94.94 303 LEU A C 1
ATOM 2444 O O . LEU A 1 303 ? 8.749 10.061 -23.045 1.00 94.94 303 LEU A O 1
ATOM 2448 N N . ILE A 1 304 ? 9.753 9.393 -21.137 1.00 93.56 304 ILE A N 1
ATOM 2449 C CA . ILE A 1 304 ? 9.391 10.548 -20.303 1.00 93.56 304 ILE A CA 1
ATOM 2450 C C . ILE A 1 304 ? 10.677 11.191 -19.774 1.00 93.56 304 ILE A C 1
ATOM 2452 O O . ILE A 1 304 ? 11.442 10.547 -19.063 1.00 93.56 304 ILE A O 1
ATOM 2456 N N . MET A 1 305 ? 10.937 12.447 -20.130 1.00 88.50 305 MET A N 1
ATOM 2457 C CA . MET A 1 305 ? 12.148 13.200 -19.781 1.00 88.50 305 MET A CA 1
ATOM 2458 C C . MET A 1 305 ? 11.801 14.649 -19.394 1.00 88.50 305 MET A C 1
ATOM 2460 O O . MET A 1 305 ? 12.107 15.587 -20.136 1.00 88.50 305 MET A O 1
ATOM 2464 N N . PRO A 1 306 ? 11.132 14.863 -18.247 1.00 78.75 306 PRO A N 1
ATOM 2465 C CA . PRO A 1 306 ? 10.613 16.170 -17.858 1.00 78.75 306 PRO A CA 1
ATOM 2466 C C . PRO A 1 306 ? 11.688 17.061 -17.227 1.00 78.75 306 PRO A C 1
ATOM 2468 O O . PRO A 1 306 ? 11.500 18.263 -17.097 1.00 78.75 306 PRO A O 1
ATOM 2471 N N . THR A 1 307 ? 12.827 16.493 -16.838 1.00 71.00 307 THR A N 1
ATOM 2472 C CA . THR A 1 307 ? 14.025 17.236 -16.459 1.00 71.00 307 THR A CA 1
ATOM 2473 C C . THR A 1 307 ? 15.223 16.423 -16.939 1.00 71.00 307 THR A C 1
ATOM 2475 O O . THR A 1 307 ? 15.496 15.345 -16.425 1.00 71.00 307 THR A O 1
ATOM 2478 N N . TYR A 1 308 ? 15.908 16.860 -17.996 1.00 66.25 308 TYR A N 1
ATOM 2479 C CA . TYR A 1 308 ? 17.027 16.105 -18.568 1.00 66.25 308 TYR A CA 1
ATOM 2480 C C . TYR A 1 308 ? 18.320 16.902 -18.390 1.00 66.25 308 TYR A C 1
ATOM 2482 O O . TYR A 1 308 ? 18.524 17.942 -19.012 1.00 66.25 308 TYR A O 1
ATOM 2490 N N . ALA A 1 309 ? 19.158 16.454 -17.451 1.00 64.06 309 ALA A N 1
ATOM 2491 C CA . ALA A 1 309 ? 20.270 17.243 -16.931 1.00 64.06 309 ALA A CA 1
ATOM 2492 C C . ALA A 1 309 ? 21.368 17.481 -17.979 1.00 64.06 309 ALA A C 1
ATOM 2494 O O . ALA A 1 309 ? 22.016 16.532 -18.418 1.00 64.06 309 ALA A O 1
ATOM 2495 N N . ASN A 1 310 ? 21.655 18.751 -18.290 1.00 63.75 310 ASN A N 1
ATOM 2496 C CA . ASN A 1 310 ? 22.846 19.210 -19.021 1.00 63.75 310 ASN A CA 1
ATOM 2497 C C . ASN A 1 310 ? 23.179 18.405 -20.290 1.00 63.75 310 ASN A C 1
ATOM 2499 O O . ASN A 1 310 ? 24.353 18.133 -20.551 1.00 63.75 310 ASN A O 1
ATOM 2503 N N . ALA A 1 311 ? 22.165 17.979 -21.039 1.00 68.69 311 ALA A N 1
ATOM 2504 C CA . ALA A 1 311 ? 22.367 17.315 -22.316 1.00 68.69 311 ALA A CA 1
ATOM 2505 C C . ALA A 1 311 ? 22.140 18.294 -23.459 1.00 68.69 311 ALA A C 1
ATOM 2507 O O . ALA A 1 311 ? 21.234 19.132 -23.406 1.00 68.69 311 ALA A O 1
ATOM 2508 N N . SER A 1 312 ? 22.948 18.179 -24.508 1.00 76.31 312 SER A N 1
ATOM 2509 C CA . SER A 1 312 ? 22.732 18.993 -25.699 1.00 76.31 312 SER A CA 1
ATOM 2510 C C . SER A 1 312 ? 21.471 18.524 -26.434 1.00 76.31 312 SER A C 1
ATOM 2512 O O . SER A 1 312 ? 21.090 17.350 -26.386 1.00 76.31 312 SER A O 1
ATOM 2514 N N . CYS A 1 313 ? 20.825 19.431 -27.170 1.00 77.00 313 CYS A N 1
ATOM 2515 C CA . CYS A 1 313 ? 19.717 19.049 -28.050 1.00 77.00 313 CYS A CA 1
ATOM 2516 C C . CYS A 1 313 ? 20.143 17.961 -29.052 1.00 77.00 313 CYS A C 1
ATOM 2518 O O . CYS A 1 313 ? 19.346 17.091 -29.392 1.00 77.00 313 CYS A O 1
ATOM 2520 N N . GLU A 1 314 ? 21.402 17.972 -29.497 1.00 81.44 314 GLU A N 1
ATOM 2521 C CA . GLU A 1 314 ? 21.940 16.968 -30.418 1.00 81.44 314 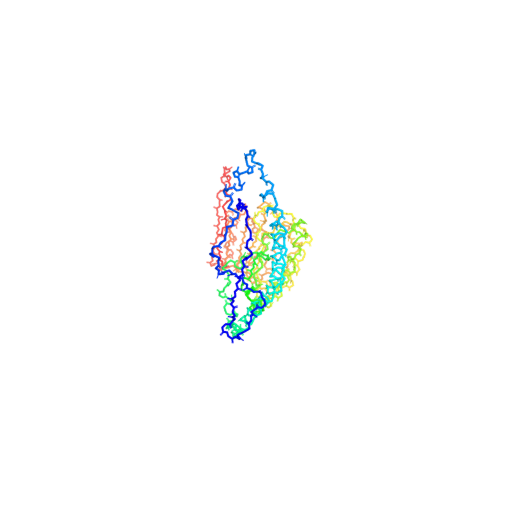GLU A CA 1
ATOM 2522 C C . GLU A 1 314 ? 22.006 15.571 -29.789 1.00 81.44 314 GLU A C 1
ATOM 2524 O O . GLU A 1 314 ? 21.634 14.601 -30.446 1.00 81.44 314 GLU A O 1
ATOM 2529 N N . GLU A 1 315 ? 22.411 15.461 -28.520 1.00 80.12 315 GLU A N 1
ATOM 2530 C CA . GLU A 1 315 ? 22.432 14.189 -27.783 1.00 80.12 315 GLU A CA 1
ATOM 2531 C C . GLU A 1 315 ? 21.023 13.608 -27.634 1.00 80.12 315 GLU A C 1
ATOM 2533 O O . GLU A 1 315 ? 20.807 12.417 -27.872 1.00 80.12 315 GLU A O 1
ATOM 2538 N N . VAL A 1 316 ? 20.048 14.456 -27.289 1.00 81.81 316 VAL A N 1
ATOM 2539 C CA . VAL A 1 316 ? 18.642 14.047 -27.180 1.00 81.81 316 VAL A CA 1
ATOM 2540 C C . VAL A 1 316 ? 18.116 13.580 -28.536 1.00 81.81 316 VAL A C 1
ATOM 2542 O O . VAL A 1 316 ? 17.531 12.504 -28.633 1.00 81.81 316 VAL A O 1
ATOM 2545 N N . LEU A 1 317 ? 18.363 14.339 -29.606 1.00 85.81 317 LEU A N 1
ATOM 2546 C CA . LEU A 1 317 ? 17.922 13.977 -30.954 1.00 85.81 317 LEU A CA 1
ATOM 2547 C C . LEU A 1 317 ? 18.591 12.696 -31.469 1.00 85.81 317 LEU A C 1
ATOM 2549 O O . LEU A 1 317 ? 17.933 11.900 -32.138 1.00 85.81 317 LEU A O 1
ATOM 2553 N N . ALA A 1 318 ? 19.874 12.479 -31.169 1.00 86.75 318 ALA A N 1
ATOM 2554 C CA . ALA A 1 318 ? 20.583 11.256 -31.535 1.00 86.75 318 ALA A CA 1
ATOM 2555 C C . ALA A 1 318 ? 19.947 10.023 -30.877 1.00 86.75 318 ALA A C 1
ATOM 2557 O O . ALA A 1 318 ? 19.630 9.060 -31.569 1.00 86.75 318 ALA A O 1
ATOM 2558 N N . MET A 1 319 ? 19.663 10.096 -29.576 1.00 88.88 319 MET A N 1
ATOM 2559 C CA . MET A 1 319 ? 18.960 9.050 -28.828 1.00 88.88 319 MET A CA 1
ATOM 2560 C C . MET A 1 319 ? 17.532 8.815 -29.353 1.00 88.88 319 MET A C 1
ATOM 2562 O O . MET A 1 319 ? 17.118 7.672 -29.553 1.00 88.88 319 MET A O 1
ATOM 2566 N N . LEU A 1 320 ? 16.777 9.880 -29.648 1.00 89.81 320 LEU A N 1
ATOM 2567 C CA . LEU A 1 320 ? 15.417 9.763 -30.189 1.00 89.81 320 LEU A CA 1
ATOM 2568 C C . LEU A 1 320 ? 15.379 9.090 -31.565 1.00 89.81 320 LEU A C 1
ATOM 2570 O O . LEU A 1 320 ? 14.421 8.379 -31.863 1.00 89.81 320 LEU A O 1
ATOM 2574 N N . ARG A 1 321 ? 16.420 9.250 -32.393 1.00 92.81 321 ARG A N 1
ATOM 2575 C CA . ARG A 1 321 ? 16.530 8.534 -33.678 1.00 92.81 321 ARG A CA 1
ATOM 2576 C C . ARG A 1 321 ? 16.624 7.018 -33.504 1.00 92.81 321 ARG A C 1
ATOM 2578 O O . ARG A 1 321 ? 16.218 6.288 -34.404 1.00 92.81 321 ARG A O 1
ATOM 2585 N N . GLU A 1 322 ? 17.124 6.540 -32.367 1.00 93.56 322 GLU A N 1
ATOM 2586 C CA . GLU A 1 322 ? 17.163 5.109 -32.052 1.00 93.56 322 GLU A CA 1
ATOM 2587 C C . GLU A 1 322 ? 15.798 4.570 -31.583 1.00 93.56 322 GLU A C 1
ATOM 2589 O O . GLU A 1 322 ? 15.540 3.368 -31.677 1.00 93.56 322 GLU A O 1
ATOM 2594 N N . CYS A 1 323 ? 14.890 5.441 -31.129 1.00 94.31 323 CYS A N 1
ATOM 2595 C CA . CYS A 1 323 ? 13.565 5.092 -30.608 1.00 94.31 323 CYS A CA 1
ATOM 2596 C C . CYS A 1 323 ? 12.547 4.815 -31.733 1.00 94.31 323 CYS A C 1
ATOM 2598 O O . CYS A 1 323 ? 11.575 5.540 -31.927 1.00 94.31 323 CYS A O 1
ATOM 2600 N N . THR A 1 324 ? 12.755 3.739 -32.492 1.00 95.69 324 THR A N 1
ATOM 2601 C CA . THR A 1 324 ? 11.960 3.418 -33.700 1.00 95.69 324 THR A CA 1
ATOM 2602 C C . THR A 1 324 ? 10.517 2.959 -33.449 1.00 95.69 324 THR A C 1
ATOM 2604 O O . THR A 1 324 ? 9.731 2.889 -34.393 1.00 95.69 324 THR A O 1
ATOM 2607 N N . ARG A 1 325 ? 10.154 2.628 -32.203 1.00 96.12 325 ARG A N 1
ATOM 2608 C CA . ARG A 1 325 ? 8.825 2.112 -31.811 1.00 96.12 325 ARG A CA 1
ATOM 2609 C C . ARG A 1 325 ? 8.074 3.029 -30.846 1.00 96.12 325 ARG A C 1
ATOM 2611 O O . ARG A 1 325 ? 7.129 2.587 -30.197 1.00 96.12 325 ARG A O 1
ATOM 2618 N N . LEU A 1 326 ? 8.511 4.278 -30.731 1.00 96.25 326 LEU A N 1
ATOM 2619 C CA . LEU A 1 326 ? 7.960 5.216 -29.768 1.00 96.25 326 LEU A CA 1
ATOM 2620 C C . LEU A 1 326 ? 6.510 5.584 -30.122 1.00 96.25 326 LEU A C 1
ATOM 2622 O O . LEU A 1 326 ? 6.218 6.008 -31.237 1.00 96.25 326 LEU A O 1
ATOM 2626 N N . GLU A 1 327 ? 5.614 5.420 -29.157 1.00 97.00 327 GLU A N 1
ATOM 2627 C CA . GLU A 1 327 ? 4.181 5.718 -29.239 1.00 97.00 327 GLU A CA 1
ATOM 2628 C C . GLU A 1 327 ? 3.836 6.997 -28.456 1.00 97.00 327 GLU A C 1
ATOM 2630 O O . GLU A 1 327 ? 2.959 7.753 -28.868 1.00 97.00 327 GLU A O 1
ATOM 2635 N N . ALA A 1 328 ? 4.540 7.265 -27.349 1.00 96.12 328 ALA A N 1
ATOM 2636 C CA . ALA A 1 328 ? 4.372 8.465 -26.535 1.00 96.12 328 ALA A CA 1
ATOM 2637 C C . ALA A 1 328 ? 5.723 9.057 -26.113 1.00 96.12 328 ALA A C 1
ATOM 2639 O O . ALA A 1 328 ? 6.643 8.337 -25.714 1.00 96.12 328 ALA A O 1
ATOM 2640 N N . LEU A 1 329 ? 5.816 10.385 -26.179 1.00 93.56 329 LEU A N 1
ATOM 2641 C CA . LEU A 1 329 ? 7.003 11.147 -25.822 1.00 93.56 329 LEU A CA 1
ATOM 2642 C C . LEU A 1 329 ? 6.623 12.359 -24.976 1.00 93.56 329 LEU A C 1
ATOM 2644 O O . LEU A 1 329 ? 5.843 13.199 -25.416 1.00 93.56 329 LEU A O 1
ATOM 2648 N N . GLU A 1 330 ? 7.229 12.468 -23.801 1.00 91.50 330 GLU A N 1
ATOM 2649 C CA . GLU A 1 330 ? 7.183 13.659 -22.960 1.00 91.50 330 GLU A CA 1
ATOM 2650 C C . GLU A 1 330 ? 8.618 14.146 -22.755 1.00 91.50 330 GLU A C 1
ATOM 2652 O O . GLU A 1 330 ? 9.446 13.420 -22.213 1.00 91.50 330 GLU A O 1
ATOM 2657 N N . ILE A 1 331 ? 8.941 15.354 -23.214 1.00 86.00 331 ILE A N 1
ATOM 2658 C CA . ILE A 1 331 ? 10.248 15.982 -22.989 1.00 86.00 331 ILE A CA 1
ATOM 2659 C C . ILE A 1 331 ? 10.012 17.425 -22.581 1.00 86.00 331 ILE A C 1
ATOM 2661 O O . ILE A 1 331 ? 9.247 18.138 -23.230 1.00 86.00 331 ILE A O 1
ATOM 2665 N N . TYR A 1 332 ? 10.723 17.867 -21.551 1.00 76.38 332 TYR A N 1
ATOM 2666 C CA . TYR A 1 332 ? 10.845 19.279 -21.233 1.00 76.38 332 TYR A CA 1
ATOM 2667 C C . TYR A 1 332 ? 12.200 19.798 -21.713 1.00 76.38 332 TYR A C 1
ATOM 2669 O O . TYR A 1 332 ? 13.251 19.285 -21.326 1.00 76.38 332 TYR A O 1
ATOM 2677 N N . VAL A 1 333 ? 12.179 20.827 -22.557 1.00 65.62 333 VAL A N 1
ATOM 2678 C CA . VAL A 1 333 ? 13.384 21.523 -23.019 1.00 65.62 333 VAL A CA 1
ATOM 2679 C C . VAL A 1 333 ? 13.394 22.894 -22.352 1.00 65.62 333 VAL A C 1
ATOM 2681 O O . VAL A 1 333 ? 12.744 23.825 -22.820 1.00 65.62 333 VAL A O 1
ATOM 2684 N N . GLY A 1 334 ? 14.073 22.998 -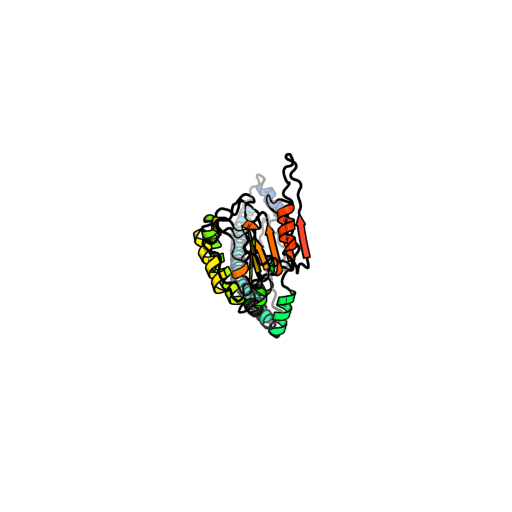21.210 1.00 60.00 334 GLY A N 1
ATOM 2685 C CA . GLY A 1 334 ? 14.286 24.275 -20.531 1.00 60.00 334 GLY A CA 1
ATOM 2686 C C . GLY A 1 334 ? 15.433 25.048 -21.181 1.00 60.00 334 GLY A C 1
ATOM 2687 O O . GLY A 1 334 ? 16.508 24.487 -21.387 1.00 60.00 334 GLY A O 1
ATOM 2688 N N . TYR A 1 335 ? 15.219 26.328 -21.489 1.00 45.50 335 TYR A N 1
ATOM 2689 C CA . TYR A 1 335 ? 16.307 27.254 -21.804 1.00 45.50 335 TYR A CA 1
ATOM 2690 C C . TYR A 1 335 ? 17.057 27.583 -20.509 1.00 45.50 335 TYR A C 1
ATOM 2692 O O . TYR A 1 335 ? 16.450 28.036 -19.540 1.00 45.50 335 TYR A O 1
ATOM 2700 N N . VAL A 1 336 ? 18.366 27.339 -20.486 1.00 47.12 336 VAL A N 1
ATOM 2701 C CA . VAL A 1 336 ? 19.247 27.857 -19.436 1.00 47.12 336 VAL A CA 1
ATOM 2702 C C . VAL A 1 336 ? 19.537 29.316 -19.791 1.00 47.12 336 VAL A C 1
ATOM 2704 O O . VAL A 1 336 ? 20.483 29.586 -20.522 1.00 47.12 336 VAL A O 1
ATOM 2707 N N . ASP A 1 337 ? 18.688 30.241 -19.342 1.00 37.06 337 ASP A N 1
ATOM 2708 C CA . ASP A 1 337 ? 19.105 31.636 -19.166 1.00 37.06 337 ASP A CA 1
ATOM 2709 C C . ASP A 1 337 ? 19.689 31.753 -17.753 1.00 37.06 337 ASP A C 1
ATOM 2711 O O . ASP A 1 337 ? 19.035 31.384 -16.774 1.00 37.06 337 ASP A O 1
ATOM 2715 N N . ASP A 1 338 ? 20.923 32.251 -17.657 1.00 41.06 338 ASP A N 1
ATOM 2716 C CA . ASP A 1 338 ? 21.790 32.294 -16.465 1.00 41.06 338 ASP A CA 1
ATOM 2717 C C . ASP A 1 338 ? 21.232 33.074 -15.240 1.00 41.06 338 ASP A C 1
ATOM 2719 O O . ASP A 1 338 ? 21.963 33.303 -14.279 1.00 41.06 338 ASP A O 1
ATOM 2723 N N . GLU A 1 339 ? 19.953 33.473 -15.204 1.00 38.97 339 GLU A N 1
ATOM 2724 C CA . GLU A 1 339 ? 19.424 34.385 -14.170 1.00 38.97 339 GLU A CA 1
ATOM 2725 C C . GLU A 1 339 ? 18.064 34.041 -13.534 1.00 38.97 339 GLU A C 1
ATOM 2727 O O . GLU A 1 339 ? 17.515 34.873 -12.812 1.00 38.97 339 GLU A O 1
ATOM 2732 N N . THR A 1 340 ? 17.495 32.840 -13.688 1.00 34.09 340 THR A N 1
ATOM 2733 C CA . THR A 1 340 ? 16.229 32.532 -12.980 1.00 34.09 340 THR A CA 1
ATOM 2734 C C . THR A 1 340 ? 16.293 31.298 -12.088 1.00 34.09 340 THR A C 1
ATOM 2736 O O . THR A 1 340 ? 16.370 30.162 -12.546 1.00 34.09 340 THR A O 1
ATOM 2739 N N . GLU A 1 341 ? 16.216 31.545 -10.773 1.00 37.84 341 GLU A N 1
ATOM 2740 C CA . GLU A 1 341 ? 15.867 30.549 -9.760 1.00 37.84 341 GLU A CA 1
ATOM 2741 C C . GLU A 1 341 ? 14.613 29.787 -10.206 1.00 37.84 341 GLU A C 1
ATOM 2743 O O . GLU A 1 341 ? 13.505 30.331 -10.272 1.00 37.84 341 GLU A O 1
ATOM 2748 N N . VAL A 1 342 ? 14.801 28.506 -10.518 1.00 37.00 342 VAL A N 1
ATOM 2749 C CA . VAL A 1 342 ? 13.719 27.577 -10.827 1.00 37.00 342 VAL A CA 1
ATOM 2750 C C . VAL A 1 342 ? 12.863 27.431 -9.571 1.00 37.00 342 VAL A C 1
ATOM 2752 O O . VAL A 1 342 ? 13.268 26.805 -8.593 1.00 37.00 342 VAL A O 1
ATOM 2755 N N . ARG A 1 343 ? 11.666 28.024 -9.587 1.00 35.25 343 ARG A N 1
ATOM 2756 C CA . ARG A 1 343 ? 10.634 27.740 -8.588 1.00 35.25 343 ARG A CA 1
ATOM 2757 C C . ARG A 1 343 ? 10.248 26.268 -8.698 1.00 35.25 343 ARG A C 1
ATOM 2759 O O . ARG A 1 343 ? 9.788 25.836 -9.752 1.00 35.25 343 ARG A O 1
ATOM 2766 N N . GLU A 1 344 ? 10.424 25.534 -7.600 1.00 39.69 344 GLU A N 1
ATOM 2767 C CA . GLU A 1 344 ? 9.887 24.187 -7.388 1.00 39.69 344 GLU A CA 1
ATOM 2768 C C . GLU A 1 344 ? 8.371 24.204 -7.628 1.00 39.69 344 GLU A C 1
ATOM 2770 O O . GLU A 1 344 ? 7.582 24.613 -6.778 1.00 39.69 344 GLU A O 1
ATOM 2775 N N . GLY A 1 345 ? 7.966 23.815 -8.834 1.00 32.06 345 GLY A N 1
ATOM 2776 C CA . GLY A 1 345 ? 6.604 23.407 -9.128 1.00 32.06 345 GLY A CA 1
ATOM 2777 C C . GLY A 1 345 ? 6.505 21.908 -8.901 1.00 32.06 345 GLY A C 1
ATOM 2778 O O . GLY A 1 345 ? 7.291 21.151 -9.472 1.00 32.06 345 GLY A O 1
ATOM 2779 N N . ASP A 1 346 ? 5.558 21.485 -8.067 1.00 32.12 346 ASP A N 1
ATOM 2780 C CA . ASP A 1 346 ? 5.211 20.080 -7.882 1.00 32.12 346 ASP A CA 1
ATOM 2781 C C . ASP A 1 346 ? 4.927 19.437 -9.246 1.00 32.12 346 ASP A C 1
ATOM 2783 O O . ASP A 1 346 ? 3.885 19.668 -9.866 1.00 32.12 346 ASP A O 1
ATOM 2787 N N . VAL A 1 347 ? 5.867 18.622 -9.731 1.00 36.19 347 VAL A N 1
ATOM 2788 C CA . VAL A 1 347 ? 5.662 17.776 -10.908 1.00 36.19 347 VAL A CA 1
ATOM 2789 C C . VAL A 1 347 ? 4.711 16.657 -10.493 1.00 36.19 347 VAL A C 1
ATOM 2791 O O . VAL A 1 347 ? 5.122 15.579 -10.057 1.00 36.19 347 VAL A O 1
ATOM 2794 N N . LEU A 1 348 ? 3.411 16.936 -10.588 1.00 31.98 348 LEU A N 1
ATOM 2795 C CA . LEU A 1 348 ? 2.368 15.921 -10.576 1.00 31.98 348 LEU A CA 1
ATOM 2796 C C . LEU A 1 348 ? 2.512 15.094 -11.856 1.00 31.98 348 LEU A C 1
ATOM 2798 O O . LEU A 1 348 ? 2.117 15.518 -12.938 1.00 31.98 348 LEU A O 1
ATOM 2802 N N . MET A 1 349 ? 3.116 13.915 -11.721 1.00 33.56 349 MET A N 1
ATOM 2803 C CA . MET A 1 349 ? 3.142 12.911 -12.782 1.00 33.56 349 MET A CA 1
ATOM 2804 C C . MET A 1 349 ? 1.715 12.447 -13.109 1.00 33.56 349 MET A C 1
ATOM 2806 O O . MET A 1 349 ? 0.925 12.242 -12.180 1.00 33.56 349 MET A O 1
ATOM 2810 N N . PRO A 1 350 ? 1.379 12.216 -14.391 1.00 28.36 350 PRO A N 1
ATOM 2811 C CA . PRO A 1 350 ? 0.115 11.596 -14.754 1.00 28.36 350 PRO A CA 1
ATOM 2812 C C . PRO A 1 350 ? 0.064 10.178 -14.181 1.00 28.36 350 PRO A C 1
ATOM 2814 O O . PRO A 1 350 ? 1.021 9.412 -14.300 1.00 28.36 350 PRO A O 1
ATOM 2817 N N . CYS A 1 351 ? -1.060 9.830 -13.559 1.00 27.22 351 CYS A N 1
ATOM 2818 C CA . CYS A 1 351 ? -1.367 8.450 -13.200 1.00 27.22 351 CYS A CA 1
ATOM 2819 C C . CYS A 1 351 ? -1.512 7.632 -14.493 1.00 27.22 351 CYS A C 1
ATOM 2821 O O . CYS A 1 351 ? -2.459 7.862 -15.248 1.00 27.22 351 CYS A O 1
ATOM 2823 N N . LEU A 1 352 ? -0.589 6.700 -14.746 1.00 31.73 352 LEU A N 1
ATOM 2824 C CA . LEU A 1 352 ? -0.715 5.651 -15.764 1.00 31.73 352 LEU A CA 1
ATOM 2825 C C . LEU A 1 352 ? -0.349 4.290 -15.177 1.00 31.73 352 LEU A C 1
ATOM 2827 O O . LEU A 1 352 ? 0.737 4.188 -14.559 1.00 31.73 352 LEU A O 1
#

Radius of gyration: 40.61 Å; Cα contacts (8 Å, |Δi|>4): 424; chains: 1; bounding box: 80×54×112 Å

Foldseek 3Di:
DDQPDDDDDDDDDDADPPPRHRDPDDDDDDDDDDDDDPDPVVVVVCVVDPDDDDPNNVVRCVVCVVVVVVVVVVVVVVVVVVVVVCVVVVVVVVVVVVVVVVVVVVVPCVVVDDLVVLLVVLVVPQDPCQLVDAFPPDDSVQLVPDDSSVVSNLQNLVSLQRHEHQQPLQAPVCCVVPVCVLVRNVSSLVSNPLAAHAYAHHYQDPVSQHHALVCLVSVQVSCLVSLARHAYYADQDHPSNDDPDHRQANANHAYYADDHSDLPDDDPAADCCVRHYVNYAHYHYESDECVSYPDQLCNHQHYHAAHHHPDDPVSVVVSVVSNNNHNYYHHDDDDPDPDDDDDDDPPPDDDD

Organism: NCBI:txid97359

pLDDT: mean 77.77, std 19.13, range [27.22, 98.38]

InterPro domains:
  IPR036047 F-box-like domain superfamily [SSF81383] (110-186)

Solvent-accessible surface area (backbone atoms only — not comparable to full-atom values): 20522 Å² total; per-residue (Å²): 133,82,57,90,58,55,79,78,84,89,75,83,89,79,64,39,95,88,75,71,46,69,69,89,79,83,83,84,82,90,79,91,82,91,75,66,66,83,50,67,73,57,53,58,51,42,73,74,45,94,68,72,74,51,74,63,40,44,55,36,48,64,66,38,50,64,57,55,54,51,48,51,56,50,50,52,52,51,50,53,51,52,51,52,52,46,66,55,48,50,58,52,52,51,54,48,53,51,50,52,50,54,53,52,56,71,68,35,69,73,79,72,55,55,68,68,58,52,44,51,51,49,70,74,65,59,59,91,56,58,60,74,39,46,69,90,75,70,78,64,64,67,45,66,75,44,72,71,44,24,51,43,56,61,65,40,29,82,78,31,25,46,45,20,50,36,78,62,64,56,20,74,79,41,44,80,80,49,67,54,56,63,59,47,53,53,46,29,58,58,37,13,60,88,53,57,30,33,45,31,33,59,36,84,61,80,82,69,66,58,50,52,54,81,51,24,63,58,55,51,51,49,52,51,73,45,12,80,30,33,28,31,42,34,42,20,46,54,78,56,51,55,64,98,66,73,66,72,55,22,62,39,20,30,36,39,33,41,27,48,48,48,65,84,58,78,74,96,62,61,44,58,39,45,72,14,24,70,50,36,26,32,43,32,38,31,30,45,52,67,91,44,47,42,64,56,46,48,57,23,30,32,42,37,26,74,37,57,43,95,63,54,72,64,60,53,52,56,53,54,69,44,31,76,51,57,76,44,80,44,73,46,86,78,81,88,62,100,82,66,87,79,75,89,67,87,81,76,73,80,91,126

Sequence (352 aa):
MHPKFSYIRAAADALCSHCGQSAPHADIDRRARDSITLTPPDMTTHLRSNYAPSEAEATAIEGILPTMEADVLFYDEQIRRLEEALSTLRPRRDATKEGIQRLRSLLAPVRRLPRELLDLICSFTIPDYWFDAEIAQHKLVFAQVCHAWREVALDSPALWTHINMSHLDLTRRAHRKQGRWKEMLQAYVRRSGVRPLTFKIWSSSPEHQRGSAADAPFFWQIVAREAQRVRALHLRLPEYMAPDTFPNALPALQTMHVGPQRPQTVPLYTLPLRSAAPALHTLGVYDMQARYLDVNWANLRVLIMPTYANASCEEVLAMLRECTRLEALEIYVGYVDDETEVREGDVLMPCL